Protein AF-A0A6J3CFI6-F1 (afdb_monomer_lite)

Structure (mmCIF, N/CA/C/O backbone):
data_AF-A0A6J3CFI6-F1
#
_entry.id   AF-A0A6J3CFI6-F1
#
loop_
_atom_site.group_PDB
_atom_site.id
_atom_site.type_symbol
_atom_site.label_atom_id
_atom_site.label_alt_id
_atom_site.label_comp_id
_atom_site.label_asym_id
_atom_site.label_entity_id
_atom_site.label_seq_id
_atom_site.pdbx_PDB_ins_code
_atom_site.Cartn_x
_atom_site.Cartn_y
_atom_site.Cartn_z
_atom_site.occupancy
_atom_site.B_iso_or_equiv
_atom_site.auth_seq_id
_atom_site.auth_comp_id
_atom_site.auth_asym_id
_atom_site.auth_atom_id
_atom_site.pdbx_PDB_model_num
ATOM 1 N N . MET A 1 1 ? 2.057 -22.559 23.638 1.00 40.38 1 MET A N 1
ATOM 2 C CA . MET A 1 1 ? 0.749 -22.433 24.304 1.00 40.38 1 MET A CA 1
ATOM 3 C C . MET A 1 1 ? 0.970 -21.594 25.545 1.00 40.38 1 MET A C 1
ATOM 5 O O . MET A 1 1 ? 1.427 -22.160 26.511 1.00 40.38 1 MET A O 1
ATOM 9 N N . ASP A 1 2 ? 0.720 -20.284 25.513 1.00 43.28 2 ASP A N 1
ATOM 10 C CA . ASP A 1 2 ? 0.796 -19.435 26.713 1.00 43.28 2 ASP A CA 1
ATOM 11 C C . ASP A 1 2 ? -0.055 -18.180 26.497 1.00 43.28 2 ASP A C 1
ATOM 13 O O . ASP A 1 2 ? 0.325 -17.257 25.783 1.00 43.28 2 ASP A O 1
ATOM 17 N N . GLY A 1 3 ? -1.260 -18.172 27.066 1.00 41.41 3 GLY A N 1
ATOM 18 C CA . GLY A 1 3 ? -2.187 -17.038 26.956 1.00 41.41 3 GLY A CA 1
ATOM 19 C C . GLY A 1 3 ? -3.325 -17.024 27.982 1.00 41.41 3 GLY A C 1
ATOM 20 O O . GLY A 1 3 ? -4.189 -16.156 27.918 1.00 41.41 3 GLY A O 1
ATOM 21 N N . GLY A 1 4 ? -3.342 -17.955 28.944 1.00 45.91 4 GLY A N 1
ATOM 22 C CA . GLY A 1 4 ? -4.468 -18.182 29.867 1.00 45.91 4 GLY A CA 1
ATOM 23 C C . GLY A 1 4 ? -4.401 -17.456 31.221 1.00 45.91 4 GLY A C 1
ATOM 24 O O . GLY A 1 4 ? -5.123 -17.820 32.142 1.00 45.91 4 GLY A O 1
ATOM 25 N N . GLY A 1 5 ? -3.520 -16.465 31.399 1.00 49.06 5 GLY A N 1
ATOM 26 C CA . GLY A 1 5 ? -3.196 -15.925 32.734 1.00 49.06 5 GLY A CA 1
ATOM 27 C C . GLY A 1 5 ? -3.942 -14.661 33.186 1.00 49.06 5 GLY A C 1
ATOM 28 O O . GLY A 1 5 ? -3.846 -14.286 34.354 1.00 49.06 5 GLY A O 1
ATOM 29 N N . ARG A 1 6 ? -4.644 -13.951 32.287 1.00 50.22 6 ARG A N 1
ATOM 30 C CA . ARG A 1 6 ? -5.232 -12.628 32.608 1.00 50.22 6 ARG A CA 1
ATOM 31 C C . ARG A 1 6 ? -6.742 -12.650 32.862 1.00 50.22 6 ARG A C 1
ATOM 33 O O . ARG A 1 6 ? -7.212 -11.859 33.672 1.00 50.22 6 ARG A O 1
ATOM 40 N N . GLN A 1 7 ? -7.484 -13.578 32.257 1.00 51.88 7 GLN A N 1
ATOM 41 C CA . GLN A 1 7 ? -8.936 -13.709 32.472 1.00 51.88 7 GLN A CA 1
ATOM 42 C C . GLN A 1 7 ? -9.280 -14.375 33.818 1.00 51.88 7 GLN A C 1
ATOM 44 O O . GLN A 1 7 ? -10.267 -14.026 34.462 1.00 51.88 7 GLN A O 1
ATOM 49 N N . SER A 1 8 ? -8.405 -15.255 34.304 1.00 56.34 8 SER A N 1
ATOM 50 C CA . SER A 1 8 ? -8.528 -15.969 35.582 1.00 56.34 8 SER A CA 1
ATOM 51 C C . SER A 1 8 ? -8.448 -15.049 36.810 1.00 56.34 8 SER A C 1
ATOM 53 O O . SER A 1 8 ? -9.065 -15.324 37.838 1.00 56.34 8 SER A O 1
ATOM 55 N N . ARG A 1 9 ? -7.763 -13.902 36.704 1.00 59.25 9 ARG A N 1
ATOM 56 C CA . ARG A 1 9 ? -7.639 -12.933 37.810 1.00 59.25 9 ARG A CA 1
ATOM 57 C C . ARG A 1 9 ? -8.880 -12.061 37.996 1.00 59.25 9 ARG A C 1
ATOM 59 O O . ARG A 1 9 ? -9.142 -11.624 39.114 1.00 59.25 9 ARG A O 1
ATOM 66 N N . LEU A 1 10 ? -9.638 -11.812 36.927 1.00 58.62 10 LEU A N 1
ATOM 67 C CA . LEU A 1 10 ? -10.880 -11.042 37.001 1.00 58.62 10 LEU A CA 1
ATOM 68 C C . LEU A 1 10 ? -12.000 -11.888 37.625 1.00 58.62 10 LEU A C 1
ATOM 70 O O . LEU A 1 10 ? -12.675 -11.429 38.542 1.00 58.62 10 LEU A O 1
ATOM 74 N N . LEU A 1 11 ? -12.107 -13.157 37.212 1.00 58.59 11 LEU A N 1
ATOM 75 C CA . LEU A 1 11 ? -13.060 -14.122 37.773 1.00 58.59 11 LEU A CA 1
ATOM 76 C C . LEU A 1 11 ? -12.783 -14.424 39.252 1.00 58.59 11 LEU A C 1
ATOM 78 O O . LEU A 1 11 ? -13.718 -14.477 40.045 1.00 58.59 11 LEU A O 1
ATOM 82 N N . GLY A 1 12 ? -11.511 -14.519 39.656 1.00 59.19 12 GLY A N 1
ATOM 83 C CA . GLY A 1 12 ? -11.147 -14.673 41.069 1.00 59.19 12 GLY A CA 1
ATOM 84 C C . GLY A 1 12 ? -11.548 -13.476 41.942 1.00 59.19 12 GLY A C 1
ATOM 85 O O . GLY A 1 12 ? -11.956 -13.657 43.086 1.00 59.19 12 GLY A O 1
ATOM 86 N N . ARG A 1 13 ? -11.499 -12.248 41.403 1.00 62.38 13 ARG A N 1
ATOM 87 C CA . ARG A 1 13 ? -11.929 -11.033 42.124 1.00 62.38 13 ARG A CA 1
ATOM 88 C C . ARG A 1 13 ? -13.451 -10.893 42.193 1.00 62.38 13 ARG A C 1
ATOM 90 O O . ARG A 1 13 ? -13.955 -10.409 43.202 1.00 62.38 13 ARG A O 1
ATOM 97 N N . LEU A 1 14 ? -14.166 -11.331 41.157 1.00 54.44 14 LEU A N 1
ATOM 98 C CA . LEU A 1 14 ? -15.632 -11.361 41.131 1.00 54.44 14 LEU A CA 1
ATOM 99 C C . LEU A 1 14 ? -16.193 -12.414 42.096 1.00 54.44 14 LEU A C 1
ATOM 101 O O . LEU A 1 14 ? -17.060 -12.101 42.905 1.00 54.44 14 LEU A O 1
ATOM 105 N N . LEU A 1 15 ? -15.632 -13.627 42.099 1.00 58.38 15 LEU A N 1
ATOM 106 C CA . LEU A 1 15 ? -16.047 -14.699 43.012 1.00 58.38 15 LEU A CA 1
ATOM 107 C C . LEU A 1 15 ? -15.646 -14.423 44.469 1.00 58.38 15 LEU A C 1
ATOM 109 O O . LEU A 1 15 ? -16.386 -14.769 45.386 1.00 58.38 15 LEU A O 1
ATOM 113 N N . GLY A 1 16 ? -14.516 -13.743 44.693 1.00 53.78 16 GLY A N 1
ATOM 114 C CA . GLY A 1 16 ? -14.091 -13.320 46.030 1.00 53.78 16 GLY A CA 1
ATOM 115 C C . GLY A 1 16 ? -15.004 -12.267 46.667 1.00 53.78 16 GLY A C 1
ATOM 116 O O . GLY A 1 16 ? -15.160 -12.268 47.882 1.00 53.78 16 GLY A O 1
ATOM 117 N N . LYS A 1 17 ? -15.646 -11.404 45.866 1.00 57.03 17 LYS A N 1
ATOM 118 C CA . LYS A 1 17 ? -16.614 -10.404 46.356 1.00 57.03 17 LYS A CA 1
ATOM 119 C C . LYS A 1 17 ? -18.015 -10.975 46.614 1.00 57.03 17 LYS A C 1
ATOM 121 O O . LYS A 1 17 ? -18.756 -10.397 47.399 1.00 57.03 17 LYS A O 1
ATOM 126 N N . LEU A 1 18 ? -18.365 -12.097 45.982 1.00 45.53 18 LEU A N 1
ATOM 127 C CA . LEU A 1 18 ? -19.651 -12.789 46.156 1.00 45.53 18 LEU A CA 1
ATOM 128 C C . LEU A 1 18 ? -19.706 -13.677 47.408 1.00 45.53 18 LEU A C 1
ATOM 130 O O . LEU A 1 18 ? -20.790 -14.020 47.872 1.00 45.53 18 LEU A O 1
ATOM 134 N N . ARG A 1 19 ? -18.554 -14.031 47.990 1.00 51.97 19 ARG A N 1
ATOM 135 C CA . ARG A 1 19 ? -18.477 -14.794 49.242 1.00 51.97 19 ARG A CA 1
ATOM 136 C C . ARG A 1 19 ? -18.522 -13.830 50.430 1.00 51.97 19 ARG A C 1
ATOM 138 O O . ARG A 1 19 ? -17.516 -13.587 51.090 1.00 51.97 19 ARG A O 1
ATOM 145 N N . GLY A 1 20 ? -19.694 -13.226 50.605 1.00 42.59 20 GLY A N 1
ATOM 146 C CA . GLY A 1 20 ? -20.005 -12.258 51.648 1.00 42.59 20 GLY A CA 1
ATOM 147 C C . GLY A 1 20 ? -19.561 -12.701 53.041 1.00 42.59 20 GLY A C 1
ATOM 148 O O . GLY A 1 20 ? -19.558 -13.882 53.388 1.00 42.59 20 GLY A O 1
ATOM 149 N N . GLU A 1 21 ? -19.157 -11.702 53.817 1.00 42.38 21 GLU A N 1
ATOM 150 C CA . GLU A 1 21 ? -18.703 -11.805 55.193 1.00 42.38 21 GLU A CA 1
ATOM 151 C C . GLU A 1 21 ? -19.687 -12.588 56.074 1.00 42.38 21 GLU A C 1
ATOM 153 O O . GLU A 1 21 ? -20.880 -12.290 56.150 1.00 42.38 21 GLU A O 1
ATOM 158 N N . HIS A 1 22 ? -19.153 -13.550 56.825 1.00 45.28 22 HIS A N 1
ATOM 159 C CA . HIS A 1 22 ? -19.829 -14.183 57.950 1.00 45.28 22 HIS A CA 1
ATOM 160 C C . HIS A 1 22 ? -20.048 -13.163 59.083 1.00 45.28 22 HIS A C 1
ATOM 162 O O . HIS A 1 22 ? -19.239 -13.071 60.003 1.00 45.28 22 HIS A O 1
ATOM 168 N N . ARG A 1 23 ? -21.136 -12.384 59.033 1.00 47.53 23 ARG A N 1
ATOM 169 C CA . ARG A 1 23 ? -21.533 -11.458 60.116 1.00 47.53 23 ARG A CA 1
ATOM 170 C C . ARG A 1 23 ? -22.909 -11.743 60.727 1.00 47.53 23 ARG A C 1
ATOM 172 O O . ARG A 1 23 ? -23.479 -10.869 61.367 1.00 47.53 23 ARG A O 1
ATOM 179 N N . TYR A 1 24 ? -23.430 -12.963 60.592 1.00 44.06 24 TYR A N 1
ATOM 180 C CA . TYR A 1 24 ? -24.748 -13.318 61.145 1.00 44.06 24 TYR A CA 1
ATOM 181 C C . TYR A 1 24 ? -24.712 -14.221 62.390 1.00 44.06 24 TYR A C 1
ATOM 183 O O . TYR A 1 24 ? -25.745 -14.439 63.010 1.00 44.06 24 TYR A O 1
ATOM 191 N N . SER A 1 25 ? -23.541 -14.685 62.838 1.00 41.84 25 SER A N 1
ATOM 192 C CA . SER A 1 25 ? -23.440 -15.639 63.961 1.00 41.84 25 SER A CA 1
ATOM 193 C C . SER A 1 25 ? -23.563 -15.023 65.367 1.00 41.84 25 SER A C 1
ATOM 195 O O . SER A 1 25 ? -23.422 -15.743 66.354 1.00 41.84 25 SER A O 1
ATOM 197 N N . ALA A 1 26 ? -23.778 -13.708 65.489 1.00 42.69 26 ALA A N 1
ATOM 198 C CA . ALA A 1 26 ? -23.747 -13.002 66.778 1.00 42.69 26 ALA A CA 1
ATOM 199 C C . ALA A 1 26 ? -25.130 -12.660 67.365 1.00 42.69 26 ALA A C 1
ATOM 201 O O . ALA A 1 26 ? -25.203 -12.278 68.529 1.00 42.69 26 ALA A O 1
ATOM 202 N N . LEU A 1 27 ? -26.219 -12.802 66.601 1.00 49.34 27 LEU A N 1
ATOM 203 C CA . LEU A 1 27 ? -27.562 -12.428 67.072 1.00 49.34 27 LEU A CA 1
ATOM 204 C C . LEU A 1 27 ? -28.328 -13.570 67.755 1.00 49.34 27 LEU A C 1
ATOM 206 O O . LEU A 1 27 ? -29.330 -13.314 68.411 1.00 49.34 27 LEU A O 1
ATOM 210 N N . ASP A 1 28 ? -27.831 -14.804 67.669 1.00 39.53 28 ASP A N 1
ATOM 211 C CA . ASP A 1 28 ? -28.575 -15.992 68.116 1.00 39.53 28 ASP A CA 1
ATOM 212 C C . ASP A 1 28 ? -28.357 -16.349 69.601 1.00 39.53 28 ASP A C 1
ATOM 214 O O . ASP A 1 28 ? -28.958 -17.279 70.125 1.00 39.53 28 ASP A O 1
ATOM 218 N N . LYS A 1 29 ? -27.483 -15.620 70.313 1.00 51.12 29 LYS A N 1
ATOM 219 C CA . LYS A 1 29 ? -27.085 -15.964 71.696 1.00 51.12 29 LYS A CA 1
ATOM 220 C C . LYS A 1 29 ? -27.727 -15.118 72.799 1.00 51.12 29 LYS A C 1
ATOM 222 O O . LYS A 1 29 ? -27.551 -15.443 73.968 1.00 51.12 29 LYS A O 1
ATOM 227 N N . ASN A 1 3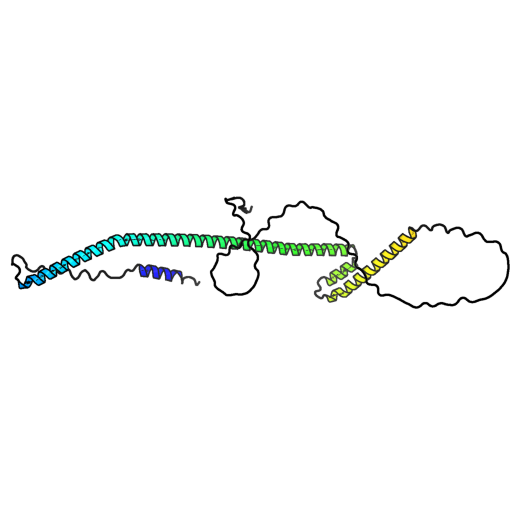0 ? -28.478 -14.069 72.456 1.00 46.62 30 ASN A N 1
ATOM 228 C CA . ASN A 1 30 ? -28.933 -13.075 73.440 1.00 46.62 30 ASN A CA 1
ATOM 229 C C . ASN A 1 30 ? -30.444 -13.101 73.724 1.00 46.62 30 ASN A C 1
ATOM 231 O O . ASN A 1 30 ? -30.920 -12.284 74.505 1.00 46.62 30 ASN A O 1
ATOM 235 N N . ILE A 1 31 ? -31.200 -14.041 73.145 1.00 49.06 31 ILE A N 1
ATOM 236 C CA . ILE A 1 31 ? -32.647 -14.201 73.404 1.00 49.06 31 ILE A CA 1
ATOM 237 C C . ILE A 1 31 ? -32.897 -15.322 74.429 1.00 49.06 31 ILE A C 1
ATOM 239 O O . ILE A 1 31 ? -33.907 -16.020 74.406 1.00 49.06 31 ILE A O 1
ATOM 243 N N . SER A 1 32 ? -31.971 -15.501 75.369 1.00 41.94 32 SER A N 1
ATOM 244 C CA . SER A 1 32 ? -32.209 -16.303 76.567 1.00 41.94 32 SER A CA 1
ATOM 245 C C . SER A 1 32 ? -33.016 -15.459 77.550 1.00 41.94 32 SER A C 1
ATOM 247 O O . SER A 1 32 ? -32.482 -14.950 78.533 1.00 41.94 32 SER A O 1
ATOM 249 N N . PHE A 1 33 ? -34.307 -15.263 77.271 1.00 46.81 33 PHE A N 1
ATOM 250 C CA . PHE A 1 33 ? -35.228 -14.788 78.297 1.00 46.81 33 PHE A CA 1
ATOM 251 C C . PHE A 1 33 ? -35.217 -15.830 79.415 1.00 46.81 33 PHE A C 1
ATOM 253 O O . PHE A 1 33 ? -35.607 -16.980 79.207 1.00 46.81 33 PHE A O 1
ATOM 260 N N . THR A 1 34 ? -34.771 -15.440 80.606 1.00 46.94 34 THR A N 1
ATOM 261 C CA . THR A 1 34 ? -35.012 -16.191 81.835 1.00 46.94 34 THR A CA 1
ATOM 262 C C . THR A 1 34 ? -36.515 -16.171 82.103 1.00 46.94 34 THR A C 1
ATOM 264 O O . THR A 1 34 ? -37.023 -15.387 82.898 1.00 46.94 34 THR A O 1
ATOM 267 N N . SER A 1 35 ? -37.244 -17.037 81.400 1.00 43.53 35 SER A N 1
ATOM 268 C CA . SER A 1 35 ? -38.607 -17.460 81.705 1.00 43.53 35 SER A CA 1
ATOM 269 C C . SER A 1 35 ? -38.560 -18.329 82.967 1.00 43.53 35 SER A C 1
ATOM 271 O O . SER A 1 35 ? -38.819 -19.530 82.939 1.00 43.53 35 SER A O 1
ATOM 273 N N . ALA A 1 36 ? -38.158 -17.728 84.081 1.00 46.69 36 ALA A N 1
ATOM 274 C CA . ALA A 1 36 ? -38.169 -18.345 85.391 1.00 46.69 36 ALA A CA 1
ATOM 275 C C . ALA A 1 36 ? -39.029 -17.476 86.316 1.00 46.69 36 ALA A C 1
ATOM 277 O O . ALA A 1 36 ? -38.572 -16.477 86.854 1.00 46.69 36 ALA A O 1
ATOM 278 N N . GLY A 1 37 ? -40.293 -17.872 86.486 1.00 49.22 37 GLY A N 1
ATOM 279 C CA . GLY A 1 37 ? -40.948 -17.759 87.792 1.00 49.22 37 GLY A CA 1
ATOM 280 C C . GLY A 1 37 ? -41.715 -16.487 88.168 1.00 49.22 37 GLY A C 1
ATOM 281 O O . GLY A 1 37 ? -41.983 -16.328 89.351 1.00 49.22 37 GLY A O 1
ATOM 282 N N . TYR A 1 38 ? -42.146 -15.618 87.248 1.00 47.59 38 TYR A N 1
ATOM 283 C CA . TYR A 1 38 ? -43.028 -14.485 87.603 1.00 47.59 38 TYR A CA 1
ATOM 284 C C . TYR A 1 38 ? -44.518 -14.791 87.380 1.00 47.59 38 TYR A C 1
ATOM 286 O O . TYR A 1 38 ? -45.256 -14.013 86.782 1.00 47.59 38 TYR A O 1
ATOM 294 N N . SER A 1 39 ? -44.994 -15.942 87.860 1.00 42.41 39 SER A N 1
ATOM 295 C CA . SER A 1 39 ? -46.431 -16.190 88.014 1.00 42.41 39 SER A CA 1
ATOM 296 C C . SER A 1 39 ? -46.885 -15.671 89.384 1.00 42.41 39 SER A C 1
ATOM 298 O O . SER A 1 39 ? -46.906 -16.416 90.360 1.00 42.41 39 SER A O 1
ATOM 300 N N . GLY A 1 40 ? -47.229 -14.382 89.462 1.00 50.53 40 GLY A N 1
ATOM 301 C CA . GLY A 1 40 ? -48.099 -13.858 90.526 1.00 50.53 40 GLY A CA 1
ATOM 302 C C . GLY A 1 40 ? -47.460 -13.227 91.771 1.00 50.5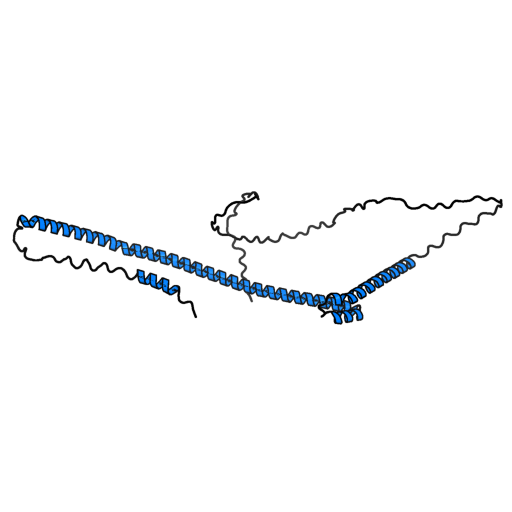3 40 GLY A C 1
ATOM 303 O O . GLY A 1 40 ? -48.191 -12.980 92.725 1.00 50.53 40 GLY A O 1
ATOM 304 N N . GLN A 1 41 ? -46.157 -12.922 91.794 1.00 58.66 41 GLN A N 1
ATOM 305 C CA . GLN A 1 41 ? -45.563 -12.109 92.871 1.00 58.66 41 GLN A CA 1
ATOM 306 C C . GLN A 1 41 ? -45.338 -10.663 92.410 1.00 58.66 41 GLN A C 1
ATOM 308 O O . GLN A 1 41 ? -44.746 -10.425 91.358 1.00 58.66 41 GLN A O 1
ATOM 313 N N . TYR A 1 42 ? -45.834 -9.699 93.194 1.00 56.31 42 TYR A N 1
ATOM 314 C CA . TYR A 1 42 ? -45.568 -8.274 92.993 1.00 56.31 42 TYR A CA 1
ATOM 315 C C . TYR A 1 42 ? -44.054 -8.027 93.058 1.00 56.31 42 TYR A C 1
ATOM 317 O O . TYR A 1 42 ? -43.400 -8.484 93.994 1.00 56.31 42 TYR A O 1
ATOM 325 N N . LEU A 1 43 ? -43.509 -7.322 92.060 1.00 63.66 43 LEU A N 1
ATOM 326 C CA . LEU A 1 43 ? -42.099 -6.919 92.008 1.00 63.66 43 LEU A CA 1
ATOM 327 C C . LEU A 1 43 ? -41.697 -6.263 93.335 1.00 63.66 43 LEU A C 1
ATOM 329 O O . LEU A 1 43 ? -42.360 -5.325 93.788 1.00 63.66 43 LEU A O 1
ATOM 333 N N . THR A 1 44 ? -40.619 -6.734 93.959 1.00 70.31 44 THR A N 1
ATOM 334 C CA . THR A 1 44 ? -40.071 -6.046 95.129 1.00 70.31 44 THR A CA 1
ATOM 335 C C . THR A 1 44 ? -39.433 -4.718 94.688 1.00 70.31 44 THR A C 1
ATOM 337 O O . THR A 1 44 ? -38.933 -4.626 93.563 1.00 70.31 44 THR A O 1
ATOM 340 N N . PRO A 1 45 ? -39.425 -3.669 95.536 1.00 70.56 45 PRO A N 1
ATOM 341 C CA . PRO A 1 45 ? -38.903 -2.346 95.168 1.00 70.56 45 PRO A CA 1
ATOM 342 C C . PRO A 1 45 ? -37.453 -2.366 94.665 1.00 70.56 45 PRO A C 1
ATOM 344 O O . PRO A 1 45 ? -37.068 -1.522 93.862 1.00 70.56 45 PRO A O 1
ATOM 347 N N . GLU A 1 46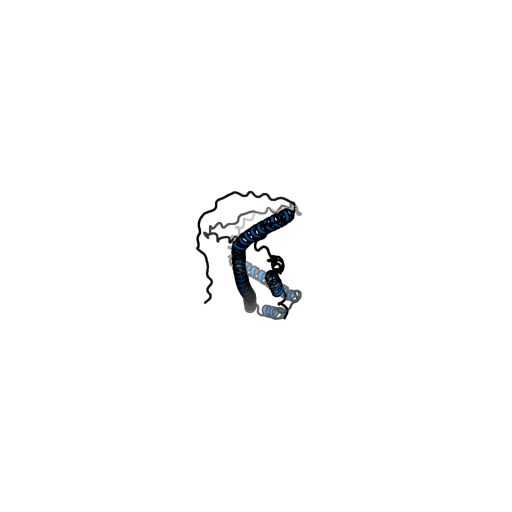 ? -36.669 -3.349 95.113 1.00 72.50 46 GLU A N 1
ATOM 348 C CA . GLU A 1 46 ? -35.274 -3.542 94.716 1.00 72.50 46 GLU A CA 1
ATOM 349 C C . GLU A 1 46 ? -35.106 -4.152 93.319 1.00 72.50 46 GLU A C 1
ATOM 351 O O . GLU A 1 46 ? -34.066 -3.938 92.725 1.00 72.50 46 GLU A O 1
ATOM 356 N N . GLN A 1 47 ? -36.105 -4.862 92.775 1.00 76.88 47 GLN A N 1
ATOM 357 C CA . GLN A 1 47 ? -36.046 -5.514 91.449 1.00 76.88 47 GLN A CA 1
ATOM 358 C C . GLN A 1 47 ? -36.601 -4.637 90.314 1.00 76.88 47 GLN A C 1
ATOM 360 O O . GLN A 1 47 ? -36.493 -4.965 89.128 1.00 76.88 47 GLN A O 1
ATOM 365 N N . LEU A 1 48 ? -37.251 -3.528 90.672 1.00 80.12 48 LEU A N 1
ATOM 366 C CA . LEU A 1 48 ? -37.855 -2.595 89.728 1.00 80.12 48 LEU A CA 1
ATOM 367 C C . LEU A 1 48 ? -36.820 -1.919 88.804 1.00 80.12 48 LEU A C 1
ATOM 369 O O . LEU A 1 48 ? -37.104 -1.799 87.611 1.00 80.12 48 LEU A O 1
ATOM 373 N N . PRO A 1 49 ? -35.627 -1.504 89.281 1.00 85.00 49 PRO A N 1
ATOM 374 C CA . PRO A 1 49 ? -34.602 -0.921 88.419 1.00 85.00 49 PRO A CA 1
ATOM 375 C C . PRO A 1 49 ? -34.080 -1.911 87.372 1.00 85.00 49 PRO A C 1
ATOM 377 O O . PRO A 1 49 ? -33.971 -1.545 86.200 1.00 85.00 49 PRO A O 1
ATOM 380 N N . GLU A 1 50 ? -33.810 -3.170 87.741 1.00 82.19 50 GLU A N 1
ATOM 381 C CA . GLU A 1 50 ? -33.391 -4.203 86.786 1.00 82.19 50 GLU A CA 1
ATOM 382 C C . GLU A 1 50 ? -34.478 -4.489 85.752 1.00 82.19 50 GLU A C 1
ATOM 384 O O . GLU A 1 50 ? -34.177 -4.578 84.561 1.00 82.19 50 GLU A O 1
ATOM 389 N N . PHE A 1 51 ? -35.741 -4.576 86.174 1.00 84.75 51 PHE A N 1
ATOM 390 C CA . PHE A 1 51 ? -36.862 -4.763 85.255 1.00 84.75 51 PHE A CA 1
ATOM 391 C C . PHE A 1 51 ? -37.003 -3.586 84.274 1.00 84.75 51 PHE A C 1
ATOM 393 O O . PHE A 1 51 ? -37.141 -3.794 83.067 1.00 84.75 51 PHE A O 1
ATOM 400 N N . CYS A 1 52 ? -36.891 -2.345 84.757 1.00 86.94 52 CYS A N 1
ATOM 401 C CA . CYS A 1 52 ? -36.903 -1.146 83.916 1.00 86.94 52 CYS A CA 1
ATOM 402 C C . CYS A 1 52 ? -35.734 -1.121 82.919 1.00 86.94 52 CYS A C 1
ATOM 404 O O . CYS A 1 52 ? -35.934 -0.774 81.754 1.00 86.94 52 CYS A O 1
ATOM 406 N N . ASN A 1 53 ? -34.536 -1.538 83.337 1.00 87.94 53 ASN A N 1
ATOM 407 C CA . ASN A 1 53 ? -33.369 -1.644 82.458 1.00 87.94 53 ASN A CA 1
ATOM 408 C C . ASN A 1 53 ? -33.554 -2.726 81.382 1.00 87.94 53 ASN A C 1
ATOM 410 O O . ASN A 1 53 ? -33.221 -2.495 80.219 1.00 87.94 53 ASN A O 1
ATOM 414 N N . GLN A 1 54 ? -34.134 -3.879 81.731 1.00 89.88 54 GLN A N 1
ATOM 415 C CA . GLN A 1 54 ? -34.465 -4.940 80.770 1.00 89.88 54 GLN A CA 1
ATOM 416 C C . GLN A 1 54 ? -35.512 -4.477 79.749 1.00 89.88 54 GLN A C 1
ATOM 418 O O . GLN A 1 54 ? -35.370 -4.740 78.555 1.00 89.88 54 GLN A O 1
ATOM 423 N N . LEU A 1 55 ? -36.528 -3.731 80.193 1.00 90.50 55 LEU A N 1
ATOM 424 C CA . LEU A 1 55 ? -37.513 -3.102 79.311 1.00 90.50 55 LEU A CA 1
ATOM 425 C C . LEU A 1 55 ? -36.866 -2.081 78.369 1.00 90.50 55 LEU A C 1
ATOM 427 O O . LEU A 1 55 ? -37.161 -2.080 77.175 1.00 90.50 55 LEU A O 1
ATOM 431 N N . HIS A 1 56 ? -35.954 -1.249 78.878 1.00 91.56 56 HIS A N 1
ATOM 432 C CA . HIS A 1 56 ? -35.231 -0.275 78.059 1.00 91.56 56 HIS A CA 1
ATOM 433 C C . HIS A 1 56 ? -34.368 -0.967 76.996 1.00 91.56 56 HIS A C 1
ATOM 435 O O . HIS A 1 56 ? -34.400 -0.590 75.824 1.00 91.56 56 HIS A O 1
ATOM 441 N N . HIS A 1 57 ? -33.675 -2.041 77.384 1.00 92.62 57 HIS A N 1
ATOM 442 C CA . HIS A 1 57 ? -32.882 -2.856 76.471 1.00 92.62 57 HIS A CA 1
ATOM 443 C C . HIS A 1 57 ? -33.745 -3.527 75.391 1.00 92.62 57 HIS A C 1
ATOM 445 O O . HIS A 1 57 ? -33.393 -3.503 74.213 1.00 92.62 57 HIS A O 1
ATOM 451 N N . LEU A 1 58 ? -34.914 -4.065 75.754 1.00 91.75 58 LEU A N 1
ATOM 452 C CA . LEU A 1 58 ? -35.852 -4.659 74.798 1.00 91.75 58 LEU A CA 1
ATOM 453 C C . LEU A 1 58 ? -36.348 -3.631 73.771 1.00 91.75 58 LEU A C 1
ATOM 455 O O . LEU A 1 58 ? -36.377 -3.916 72.573 1.00 91.75 58 LEU A O 1
ATOM 459 N N . VAL A 1 59 ? -36.707 -2.427 74.220 1.00 94.19 59 VAL A N 1
ATOM 460 C CA . VAL A 1 59 ? -37.133 -1.333 73.332 1.00 94.19 59 VAL A CA 1
ATOM 461 C C . VAL A 1 59 ? -36.007 -0.940 72.372 1.00 94.19 59 VAL A C 1
ATOM 463 O O . VAL A 1 59 ? -36.254 -0.717 71.184 1.00 94.19 59 VAL A O 1
ATOM 466 N N . GLU A 1 60 ? -34.763 -0.909 72.846 1.00 93.81 60 GLU A N 1
ATOM 467 C CA . GLU A 1 60 ? -33.597 -0.625 72.011 1.00 93.81 60 GLU A CA 1
ATOM 468 C C . GLU A 1 60 ? -33.349 -1.720 70.959 1.00 93.81 60 GLU A C 1
ATOM 470 O O . GLU A 1 60 ? -33.104 -1.408 69.790 1.00 93.81 60 GLU A O 1
ATOM 475 N N . VAL A 1 61 ? -33.496 -2.997 71.329 1.00 93.38 61 VAL A N 1
ATOM 476 C CA . VAL A 1 61 ? -33.418 -4.133 70.397 1.00 93.38 61 VAL A CA 1
ATOM 477 C C . VAL A 1 61 ? -34.516 -4.049 69.335 1.00 93.38 61 VAL A C 1
ATOM 479 O O . VAL A 1 61 ? -34.219 -4.187 68.148 1.00 93.38 61 VAL A O 1
ATOM 482 N N . ILE A 1 62 ? -35.761 -3.745 69.716 1.00 89.62 62 ILE A N 1
ATOM 483 C CA . ILE A 1 62 ? -36.875 -3.564 68.768 1.00 89.62 62 ILE A CA 1
ATOM 484 C C . ILE A 1 62 ? -36.575 -2.416 67.796 1.00 89.62 62 ILE A C 1
ATOM 486 O O . ILE A 1 62 ? -36.739 -2.575 66.583 1.00 89.62 62 ILE A O 1
ATOM 490 N N . ARG A 1 63 ? -36.075 -1.279 68.297 1.00 92.12 63 ARG A N 1
ATOM 491 C CA . ARG A 1 63 ? -35.686 -0.136 67.458 1.00 92.12 63 ARG A CA 1
ATOM 492 C C . ARG A 1 63 ? -34.570 -0.509 66.479 1.00 92.12 63 ARG A C 1
ATOM 494 O O . ARG A 1 63 ? -34.625 -0.127 65.310 1.00 92.12 63 ARG A O 1
ATOM 501 N N . ASN A 1 64 ? -33.579 -1.275 66.931 1.00 92.56 64 ASN A N 1
ATOM 502 C CA . ASN A 1 64 ? -32.493 -1.753 66.079 1.00 92.56 64 ASN A CA 1
ATOM 503 C C . ASN A 1 64 ? -33.000 -2.714 64.998 1.00 92.56 64 ASN A C 1
ATOM 505 O O . ASN A 1 64 ? -32.655 -2.536 63.833 1.00 92.56 64 ASN A O 1
ATOM 509 N N . ILE A 1 65 ? -33.867 -3.672 65.333 1.00 88.25 65 ILE A N 1
ATOM 510 C CA . ILE A 1 65 ? -34.466 -4.600 64.359 1.00 88.25 65 ILE A CA 1
ATOM 511 C C . ILE A 1 65 ? -35.264 -3.834 63.296 1.00 88.25 65 ILE A C 1
ATOM 513 O O . ILE A 1 65 ? -35.123 -4.105 62.106 1.00 88.25 65 ILE A O 1
ATOM 517 N N . GLN A 1 66 ? -36.049 -2.832 63.698 1.00 85.50 66 GLN A N 1
ATOM 518 C CA . GLN A 1 66 ? -36.788 -1.979 62.764 1.00 85.50 66 GLN A CA 1
ATOM 519 C C . GLN A 1 66 ? -35.857 -1.154 61.860 1.00 85.50 66 GLN A C 1
ATOM 521 O O . GLN A 1 66 ? -36.146 -0.983 60.676 1.00 85.50 66 GLN A O 1
ATOM 526 N N . SER A 1 67 ? -34.730 -0.667 62.388 1.00 86.81 67 SER A N 1
ATOM 527 C CA . SER A 1 67 ? -33.691 0.010 61.599 1.00 86.81 67 SER A CA 1
ATOM 528 C C . SER A 1 67 ? -33.065 -0.930 60.560 1.00 86.81 67 SER A C 1
ATOM 530 O O . SER A 1 67 ? -32.989 -0.592 59.378 1.00 86.81 67 SER A O 1
ATOM 532 N N . TYR A 1 68 ? -32.711 -2.155 60.962 1.00 84.75 68 TYR A N 1
ATOM 533 C CA . TYR A 1 68 ? -32.201 -3.177 60.047 1.00 84.75 68 TYR A CA 1
ATOM 534 C C . TYR A 1 68 ? -33.228 -3.566 58.986 1.00 84.75 68 TYR A C 1
ATOM 536 O O . TYR A 1 68 ? -32.860 -3.692 57.823 1.00 84.75 68 TYR A O 1
ATOM 544 N N . ALA A 1 69 ? -34.506 -3.705 59.338 1.00 78.38 69 ALA A N 1
ATOM 545 C CA . ALA A 1 69 ? -35.560 -4.022 58.379 1.00 78.38 69 ALA A CA 1
ATOM 546 C C . ALA A 1 69 ? -35.682 -2.950 57.280 1.00 78.38 69 ALA A C 1
ATOM 548 O O . ALA A 1 69 ? -35.818 -3.296 56.109 1.00 78.38 69 ALA A O 1
ATOM 549 N N . LYS A 1 70 ? -35.542 -1.661 57.631 1.00 81.31 70 LYS A N 1
ATOM 550 C CA . LYS A 1 70 ? -35.508 -0.561 56.650 1.00 81.31 70 LYS A CA 1
ATOM 551 C C . LYS A 1 70 ? -34.307 -0.674 55.709 1.00 81.31 70 LYS A C 1
ATOM 553 O O . LYS A 1 70 ? -34.479 -0.676 54.495 1.00 81.31 70 LYS A O 1
ATOM 558 N N . ILE A 1 71 ? -33.108 -0.857 56.263 1.00 78.94 71 ILE A N 1
ATOM 559 C CA . ILE A 1 71 ? -31.868 -0.982 55.477 1.00 78.94 71 ILE A CA 1
ATOM 560 C C . ILE A 1 71 ? -31.912 -2.222 54.566 1.00 78.94 71 ILE A C 1
ATOM 562 O O . ILE A 1 71 ? -31.492 -2.170 53.412 1.00 78.94 71 ILE A O 1
ATOM 566 N N . THR A 1 72 ? -32.457 -3.334 55.061 1.00 79.75 72 THR A N 1
ATOM 567 C CA . THR A 1 72 ? -32.565 -4.597 54.315 1.00 79.75 72 THR A CA 1
ATOM 568 C C . THR A 1 72 ? -33.633 -4.526 53.219 1.00 79.75 72 THR A C 1
ATOM 570 O O . THR A 1 72 ? -33.516 -5.233 52.225 1.00 79.75 72 THR A O 1
ATOM 573 N N . GLY A 1 73 ? -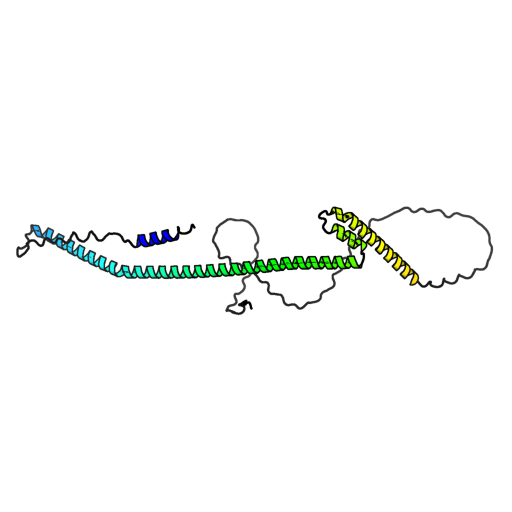34.650 -3.669 53.361 1.00 83.88 73 GLY A N 1
ATOM 574 C CA . GLY A 1 73 ? -35.648 -3.424 52.317 1.00 83.88 73 GLY A CA 1
ATOM 575 C C . GLY A 1 73 ? -35.114 -2.595 51.143 1.00 83.88 73 GLY A C 1
ATOM 576 O O . GLY A 1 73 ? -35.455 -2.870 49.997 1.00 83.88 73 GLY A O 1
ATOM 577 N N . GLU A 1 74 ? -34.245 -1.615 51.405 1.00 83.19 74 GLU A N 1
ATOM 578 C CA . GLU A 1 74 ? -33.682 -0.734 50.365 1.00 83.19 74 GLU A CA 1
ATOM 579 C C . GLU A 1 74 ? -32.478 -1.355 49.640 1.00 83.19 74 GLU A C 1
ATOM 581 O O . GLU A 1 74 ? -32.298 -1.160 48.434 1.00 83.19 74 GLU A O 1
ATOM 586 N N . TYR A 1 75 ? -31.670 -2.144 50.353 1.00 88.12 75 TYR A N 1
ATOM 587 C CA . TYR A 1 75 ? -30.442 -2.745 49.828 1.00 88.12 75 TYR A CA 1
ATOM 588 C C . TYR A 1 75 ? -30.617 -3.555 48.522 1.00 88.12 75 TYR A C 1
ATOM 590 O O . TYR A 1 75 ? -29.808 -3.357 47.612 1.00 88.12 75 TYR A O 1
ATOM 598 N N . PRO A 1 76 ? -31.651 -4.409 48.354 1.00 90.19 76 PRO A N 1
ATOM 599 C CA . PRO A 1 76 ? -31.887 -5.137 47.106 1.00 90.19 76 PRO A CA 1
ATOM 600 C C . PRO A 1 76 ? -32.066 -4.218 45.894 1.00 90.19 76 PRO A C 1
ATOM 602 O O . PRO A 1 76 ? -31.490 -4.482 44.843 1.00 90.19 76 PRO A O 1
ATOM 605 N N . SER A 1 77 ? -32.797 -3.112 46.057 1.00 89.00 77 SER A N 1
ATOM 606 C CA . SER A 1 77 ? -33.080 -2.175 44.963 1.00 89.00 77 SER A CA 1
ATOM 607 C C . SER A 1 77 ? -31.841 -1.383 44.531 1.00 89.00 77 SER A C 1
ATOM 609 O O . SER A 1 77 ? -31.581 -1.212 43.340 1.00 89.00 77 SER A O 1
ATOM 611 N N . GLU A 1 78 ? -31.007 -0.956 45.484 1.00 92.25 78 GLU A N 1
ATOM 612 C CA . GLU A 1 78 ? -29.751 -0.266 45.180 1.00 92.25 78 GLU A CA 1
ATOM 613 C C . GLU A 1 78 ? -28.716 -1.222 44.565 1.00 92.25 78 GLU A C 1
ATOM 615 O O . GLU A 1 78 ? -27.930 -0.817 43.703 1.00 92.25 78 GLU A O 1
ATOM 620 N N . LEU A 1 79 ? -28.721 -2.498 44.964 1.00 94.50 79 LEU A N 1
ATOM 621 C CA . LEU A 1 79 ? -27.895 -3.528 44.339 1.00 94.50 79 LEU A CA 1
ATOM 622 C C . LEU A 1 79 ? -28.326 -3.786 42.890 1.00 94.50 79 LEU A C 1
ATOM 624 O O . LEU A 1 79 ? -27.473 -3.805 42.004 1.00 94.50 79 LEU A O 1
ATOM 628 N N . GLU A 1 80 ? -29.626 -3.938 42.642 1.00 94.62 80 GLU A N 1
ATOM 629 C CA . GLU A 1 80 ? -30.194 -4.108 41.302 1.00 94.62 80 GLU A CA 1
ATOM 630 C C . GLU A 1 80 ? -29.832 -2.926 40.396 1.00 94.62 80 GLU A C 1
ATOM 632 O O . GLU A 1 80 ? -29.238 -3.118 39.335 1.00 94.62 80 GLU A O 1
ATOM 637 N N . ARG A 1 81 ? -30.035 -1.690 40.868 1.00 96.25 81 ARG A N 1
ATOM 638 C CA . ARG A 1 81 ? -29.672 -0.468 40.134 1.00 96.25 81 ARG A CA 1
ATOM 639 C C . ARG A 1 81 ? -28.189 -0.431 39.749 1.00 96.25 81 ARG A C 1
ATOM 641 O O . ARG A 1 81 ? -27.842 -0.024 38.636 1.00 96.25 81 ARG A O 1
ATOM 648 N N . ARG A 1 82 ? -27.294 -0.829 40.663 1.00 97.06 82 ARG A N 1
ATOM 649 C CA . ARG A 1 82 ? -25.846 -0.900 40.396 1.00 97.06 82 ARG A CA 1
ATOM 650 C C . ARG A 1 82 ? -25.515 -1.984 39.379 1.00 97.06 82 ARG A C 1
ATOM 652 O O . ARG A 1 82 ? -24.751 -1.714 38.457 1.00 97.06 82 ARG A O 1
ATOM 659 N N . LEU A 1 83 ? -26.112 -3.167 39.510 1.00 97.25 83 LEU A N 1
ATOM 660 C CA . LEU A 1 83 ? -25.919 -4.268 38.567 1.00 97.25 83 LEU A CA 1
ATOM 661 C C . LEU A 1 83 ? -26.393 -3.896 37.160 1.00 97.25 83 LEU A C 1
ATOM 663 O O . LEU A 1 83 ? -25.689 -4.157 36.190 1.00 97.25 83 LEU A O 1
ATOM 667 N N . GLU A 1 84 ? -27.538 -3.229 37.029 1.00 97.94 84 GLU A N 1
ATOM 668 C CA . GLU A 1 84 ? -28.030 -2.741 35.740 1.00 97.94 84 GLU A CA 1
ATOM 669 C C . GLU A 1 84 ? -27.117 -1.681 35.121 1.00 97.94 84 GLU A C 1
ATOM 671 O O . GLU A 1 84 ? -26.930 -1.642 33.902 1.00 97.94 84 GLU A O 1
ATOM 676 N N . GLN A 1 85 ? -26.567 -0.788 35.945 1.00 97.81 85 GLN A N 1
ATOM 677 C CA . GLN A 1 85 ? -25.618 0.221 35.489 1.00 97.81 85 GLN A CA 1
ATOM 678 C C . GLN A 1 85 ? -24.329 -0.432 34.977 1.00 97.81 85 GLN A C 1
ATOM 680 O O . GLN A 1 85 ? -23.902 -0.124 33.863 1.00 97.81 85 GLN A O 1
ATOM 685 N N . GLU A 1 86 ? -23.757 -1.370 35.737 1.00 97.75 86 GLU A N 1
ATOM 686 C CA . GLU A 1 86 ? -22.578 -2.134 35.315 1.00 97.75 86 GLU A CA 1
ATOM 687 C C . GLU A 1 86 ? -22.867 -2.959 34.052 1.00 97.75 86 GLU A C 1
ATOM 689 O O . GLU A 1 86 ? -22.062 -2.968 33.121 1.00 97.75 86 GLU A O 1
ATOM 694 N N . ALA A 1 87 ? -24.038 -3.594 33.955 1.00 97.69 87 ALA A N 1
ATOM 695 C CA . ALA A 1 87 ? -24.436 -4.354 32.772 1.00 97.69 87 ALA A CA 1
ATOM 696 C C . ALA A 1 87 ? -24.508 -3.470 31.514 1.00 97.69 87 ALA A C 1
ATOM 698 O O . ALA A 1 87 ? -24.043 -3.874 30.444 1.00 97.69 87 ALA A O 1
ATOM 699 N N . ARG A 1 88 ? -25.040 -2.246 31.635 1.00 98.31 88 ARG A N 1
ATOM 700 C CA . ARG A 1 88 ? -25.082 -1.268 30.535 1.00 98.31 88 ARG A CA 1
ATOM 701 C C . ARG A 1 88 ? -23.690 -0.805 30.117 1.00 98.31 88 ARG A C 1
ATOM 703 O O . ARG A 1 88 ? -23.420 -0.723 28.920 1.00 98.31 88 ARG A O 1
ATOM 710 N N . GLU A 1 89 ? -22.805 -0.537 31.071 1.00 98.06 89 GLU A N 1
ATOM 711 C CA . GLU A 1 89 ? -21.421 -0.150 30.782 1.00 98.06 89 GLU A CA 1
ATOM 712 C C . GLU A 1 89 ? -20.660 -1.279 30.074 1.00 98.06 89 GLU A C 1
ATOM 714 O O . GLU A 1 89 ? -20.033 -1.060 29.037 1.00 98.06 89 GLU A O 1
ATOM 719 N N . VAL A 1 90 ? -20.793 -2.517 30.560 1.00 98.31 90 VAL A N 1
ATOM 720 C CA . VAL A 1 90 ? -20.194 -3.696 29.921 1.00 98.31 90 VAL A CA 1
ATOM 721 C C . VAL A 1 90 ? -20.739 -3.893 28.506 1.00 98.31 90 VAL A C 1
ATOM 723 O O . VAL A 1 90 ? -19.972 -4.199 27.591 1.00 98.31 90 VAL A O 1
ATOM 726 N N . ALA A 1 91 ? -22.039 -3.686 28.289 1.00 98.31 91 ALA A N 1
ATOM 727 C CA . ALA A 1 91 ? -22.633 -3.761 26.958 1.00 98.31 91 ALA A CA 1
ATOM 728 C C . ALA A 1 91 ? -22.069 -2.688 26.009 1.00 98.31 91 ALA A C 1
ATOM 730 O O . ALA A 1 91 ? -21.753 -3.002 24.858 1.00 98.31 91 ALA A O 1
ATOM 731 N N . ALA A 1 92 ? -21.886 -1.454 26.492 1.00 98.12 92 ALA A N 1
ATOM 732 C CA . ALA A 1 92 ? -21.282 -0.367 25.724 1.00 98.12 92 ALA A CA 1
ATOM 733 C C . ALA A 1 92 ? -19.821 -0.676 25.353 1.00 98.12 92 ALA A C 1
ATOM 735 O O . ALA A 1 92 ? -19.459 -0.609 24.177 1.00 98.12 92 ALA A O 1
ATOM 736 N N . LEU A 1 93 ? -19.012 -1.125 26.318 1.00 98.31 93 LEU A N 1
ATOM 737 C CA . LEU A 1 93 ? -17.625 -1.539 26.081 1.00 98.31 93 LEU A CA 1
ATOM 738 C C . LEU A 1 93 ? -17.536 -2.720 25.106 1.00 98.31 93 LEU A C 1
ATOM 740 O O . LEU A 1 93 ? -16.663 -2.758 24.238 1.00 98.31 93 LEU A O 1
ATOM 744 N N . ALA A 1 94 ? -18.453 -3.684 25.200 1.00 98.19 94 ALA A N 1
ATOM 745 C CA . ALA A 1 94 ? -18.511 -4.801 24.264 1.00 98.19 94 ALA A CA 1
ATOM 746 C C . ALA A 1 94 ? -18.861 -4.341 22.839 1.00 98.19 94 ALA A C 1
ATOM 748 O O . ALA A 1 94 ? -18.322 -4.883 21.872 1.00 98.19 94 ALA A O 1
ATOM 749 N N . ALA A 1 95 ? -19.748 -3.355 22.686 1.00 98.25 95 ALA A N 1
ATOM 750 C CA . ALA A 1 95 ? -20.064 -2.764 21.388 1.00 98.25 95 ALA A CA 1
ATOM 751 C C . ALA A 1 95 ? -18.861 -2.004 20.805 1.00 98.25 95 ALA A C 1
ATOM 753 O O . ALA A 1 95 ? -18.512 -2.211 19.643 1.00 98.25 95 ALA A O 1
ATOM 754 N N . GLU A 1 96 ? -18.168 -1.205 21.618 1.00 98.44 96 GLU A N 1
ATOM 755 C CA . GLU A 1 96 ? -16.952 -0.499 21.207 1.00 98.44 96 GLU A CA 1
ATOM 756 C C . GLU A 1 96 ? -15.841 -1.470 20.785 1.00 98.44 96 GLU A C 1
ATOM 758 O O . GLU A 1 96 ? -15.241 -1.308 19.721 1.00 98.44 96 GLU A O 1
ATOM 763 N N . ALA A 1 97 ? -15.621 -2.544 21.548 1.00 98.38 97 ALA A N 1
ATOM 764 C CA . ALA A 1 97 ? -14.631 -3.565 21.218 1.00 98.38 97 ALA A CA 1
ATOM 765 C C . ALA A 1 97 ? -14.938 -4.276 19.887 1.00 98.38 97 ALA A C 1
ATOM 767 O O . ALA A 1 97 ? -14.020 -4.572 19.113 1.00 98.38 97 ALA A O 1
ATOM 768 N N . ARG A 1 98 ? -16.221 -4.533 19.587 1.00 98.44 98 ARG A N 1
ATOM 769 C CA . ARG A 1 98 ? -16.646 -5.071 18.282 1.00 98.44 98 ARG A CA 1
ATOM 770 C C . ARG A 1 98 ? -16.362 -4.073 17.161 1.00 98.44 98 ARG A C 1
ATOM 772 O O . ARG A 1 98 ? -15.708 -4.441 16.190 1.00 98.44 98 ARG A O 1
ATOM 779 N N . ASN A 1 99 ? -16.732 -2.806 17.339 1.00 98.44 99 ASN A N 1
ATOM 780 C CA . ASN A 1 99 ? -16.463 -1.759 16.352 1.00 98.44 99 ASN A CA 1
ATOM 781 C C . ASN A 1 99 ? -14.959 -1.598 16.078 1.00 98.44 99 ASN A C 1
ATOM 783 O O . ASN A 1 99 ? -14.540 -1.539 14.921 1.00 98.44 99 ASN A O 1
ATOM 787 N N . ALA A 1 100 ? -14.130 -1.593 17.125 1.00 98.31 100 ALA A N 1
ATOM 788 C CA . ALA A 1 100 ? -12.676 -1.537 17.002 1.00 98.31 100 ALA A CA 1
ATOM 789 C C . ALA A 1 100 ? -12.129 -2.737 16.212 1.00 98.31 100 ALA A C 1
ATOM 791 O O . ALA A 1 100 ? -11.305 -2.570 15.309 1.00 98.31 100 ALA A O 1
ATOM 792 N N . ARG A 1 101 ? -12.629 -3.949 16.484 1.00 98.38 101 ARG A N 1
ATOM 793 C CA . ARG A 1 101 ? -12.286 -5.148 15.706 1.00 98.38 101 ARG A CA 1
ATOM 794 C C . ARG A 1 101 ? -12.683 -5.001 14.233 1.00 98.38 101 ARG A C 1
ATOM 796 O O . ARG A 1 101 ? -11.890 -5.352 13.356 1.00 98.38 101 ARG A O 1
ATOM 803 N N . ASP A 1 102 ? -13.862 -4.469 13.940 1.00 98.44 102 ASP A N 1
ATOM 804 C CA . ASP A 1 102 ? -14.356 -4.298 12.569 1.00 98.44 102 ASP A CA 1
ATOM 805 C C . ASP A 1 102 ? -13.576 -3.227 11.796 1.00 98.44 102 ASP A C 1
ATOM 807 O O . ASP A 1 102 ? -13.341 -3.350 10.593 1.00 98.44 102 ASP A O 1
ATOM 811 N N . VAL A 1 103 ? -13.108 -2.179 12.473 1.00 98.50 103 VAL A N 1
ATOM 812 C CA . VAL A 1 103 ? -12.168 -1.213 11.886 1.00 98.50 103 VAL A CA 1
ATOM 813 C C . VAL A 1 103 ? -10.831 -1.889 11.586 1.00 98.50 103 VAL A C 1
ATOM 815 O O . VAL A 1 103 ? -10.338 -1.790 10.466 1.00 98.50 103 VAL A O 1
ATOM 818 N N . VAL A 1 104 ? -10.257 -2.639 12.531 1.00 98.50 104 VAL A N 1
ATOM 819 C CA . VAL A 1 104 ? -8.970 -3.329 12.326 1.00 98.50 104 VAL A CA 1
ATOM 820 C C . VAL A 1 104 ? -9.042 -4.336 11.177 1.00 98.50 104 VAL A C 1
ATOM 822 O O . VAL A 1 104 ? -8.109 -4.422 10.374 1.00 98.50 104 VAL A O 1
ATOM 825 N N . THR A 1 105 ? -10.135 -5.093 11.064 1.00 98.38 105 THR A N 1
ATOM 826 C CA . THR A 1 105 ? -10.316 -6.049 9.962 1.00 98.38 105 THR A CA 1
ATOM 827 C C . THR A 1 105 ? -10.408 -5.341 8.612 1.00 98.38 105 THR A C 1
ATOM 829 O O . THR A 1 105 ? -9.677 -5.732 7.701 1.00 98.38 105 THR A O 1
ATOM 832 N N . ARG A 1 106 ? -11.193 -4.259 8.494 1.00 98.56 106 ARG A N 1
ATOM 833 C CA . ARG A 1 106 ? -11.264 -3.423 7.280 1.00 98.56 106 ARG A CA 1
ATOM 834 C C . ARG A 1 106 ? -9.918 -2.801 6.915 1.00 98.56 106 ARG A C 1
ATOM 836 O O . ARG A 1 106 ? -9.478 -2.889 5.774 1.00 98.56 106 ARG A O 1
ATOM 843 N N . THR A 1 107 ? -9.199 -2.245 7.882 1.00 98.44 107 THR A N 1
ATOM 844 C CA . THR A 1 107 ? -7.865 -1.681 7.635 1.00 98.44 107 THR A CA 1
ATOM 845 C C . THR A 1 107 ? -6.882 -2.759 7.173 1.00 98.44 107 THR A C 1
ATOM 847 O O . THR A 1 107 ? -6.035 -2.521 6.310 1.00 98.44 107 THR A O 1
ATOM 850 N N . ARG A 1 108 ? -6.991 -3.985 7.700 1.00 98.56 108 ARG A N 1
ATOM 851 C CA . ARG A 1 108 ? -6.155 -5.114 7.271 1.00 98.56 108 ARG A CA 1
ATOM 852 C C . ARG A 1 108 ? -6.477 -5.558 5.845 1.00 98.56 108 ARG A C 1
ATOM 854 O O . ARG A 1 108 ? -5.543 -5.877 5.109 1.00 98.56 108 ARG A O 1
ATOM 861 N N . THR A 1 109 ? -7.750 -5.591 5.447 1.00 98.38 109 THR A N 1
ATOM 862 C CA . THR A 1 109 ? -8.138 -5.924 4.067 1.00 98.38 109 THR A CA 1
ATOM 863 C C . THR A 1 109 ? -7.690 -4.834 3.096 1.00 98.38 109 THR A C 1
ATOM 865 O O . THR A 1 109 ? -7.047 -5.158 2.100 1.00 98.38 109 THR A O 1
ATOM 868 N N . GLN A 1 110 ? -7.885 -3.557 3.435 1.00 98.38 110 GLN A N 1
ATOM 869 C CA . GLN A 1 110 ? -7.380 -2.420 2.655 1.00 98.38 110 GLN A CA 1
ATOM 870 C C . GLN A 1 110 ? -5.860 -2.474 2.477 1.00 98.38 110 GLN A C 1
ATOM 872 O O . GLN A 1 110 ? -5.360 -2.365 1.361 1.00 98.38 110 GLN A O 1
ATOM 877 N N . ARG A 1 111 ? -5.100 -2.728 3.551 1.00 98.56 111 ARG A N 1
ATOM 878 C CA . ARG A 1 111 ? -3.637 -2.856 3.467 1.00 98.56 111 ARG A CA 1
ATOM 879 C C . ARG A 1 111 ? -3.214 -3.993 2.536 1.00 98.56 111 ARG A C 1
ATOM 881 O O . ARG A 1 111 ? -2.252 -3.843 1.789 1.00 98.56 111 ARG A O 1
ATOM 888 N N . ARG A 1 112 ? -3.914 -5.131 2.570 1.00 98.38 112 ARG A N 1
ATOM 889 C CA . ARG A 1 112 ? -3.651 -6.252 1.653 1.00 98.38 112 ARG A CA 1
ATOM 890 C C . ARG A 1 112 ? -3.924 -5.861 0.202 1.00 98.38 112 ARG A C 1
ATOM 892 O O . ARG A 1 112 ? -3.067 -6.123 -0.634 1.00 98.38 112 ARG A O 1
ATOM 899 N N . ALA A 1 113 ? -5.044 -5.195 -0.074 1.00 98.19 113 ALA A N 1
ATOM 900 C CA . ALA A 1 113 ? -5.376 -4.712 -1.414 1.00 98.19 113 ALA A CA 1
ATOM 901 C C . ALA A 1 113 ? -4.314 -3.733 -1.946 1.00 98.19 113 ALA A C 1
ATOM 903 O O . ALA A 1 113 ? -3.804 -3.919 -3.046 1.00 98.19 113 ALA A O 1
ATOM 904 N N . LEU A 1 114 ? -3.881 -2.770 -1.125 1.00 98.56 114 LEU A N 1
ATOM 905 C CA . LEU A 1 114 ? -2.809 -1.836 -1.486 1.00 98.56 114 LEU A CA 1
ATOM 906 C C . LEU A 1 114 ? -1.469 -2.539 -1.739 1.00 98.56 114 LEU A C 1
ATOM 908 O O . LEU A 1 114 ? -0.726 -2.155 -2.639 1.00 98.56 114 LEU A O 1
ATOM 912 N N . HIS A 1 115 ? -1.140 -3.580 -0.971 1.00 98.62 115 HIS A N 1
ATOM 913 C CA . HIS A 1 115 ? 0.062 -4.373 -1.232 1.00 98.62 115 HIS A CA 1
ATOM 914 C C . HIS A 1 115 ? -0.002 -5.113 -2.568 1.00 98.62 115 HIS A C 1
ATOM 916 O O . HIS A 1 115 ? 1.026 -5.209 -3.236 1.00 98.62 115 HIS A O 1
ATOM 922 N N . VAL A 1 116 ? -1.171 -5.631 -2.948 1.00 98.44 116 VAL A N 1
ATOM 923 C CA . VAL A 1 116 ? -1.377 -6.278 -4.250 1.00 98.44 116 VAL A CA 1
ATOM 924 C C . VAL A 1 116 ? -1.225 -5.253 -5.372 1.00 98.44 116 VAL A C 1
ATOM 926 O O . VAL A 1 116 ? -0.352 -5.433 -6.215 1.00 98.44 116 VAL A O 1
ATOM 929 N N . GLN A 1 117 ? -1.928 -4.120 -5.300 1.00 98.25 117 GLN A N 1
ATOM 930 C CA . GLN A 1 117 ? -1.813 -3.045 -6.293 1.00 98.25 117 GLN A CA 1
ATOM 931 C C . GLN A 1 117 ? -0.384 -2.516 -6.434 1.00 98.25 117 GLN A C 1
ATOM 933 O O . GLN A 1 117 ? 0.106 -2.310 -7.539 1.00 98.25 117 GLN A O 1
ATOM 938 N N . ARG A 1 118 ? 0.335 -2.328 -5.320 1.00 98.50 118 ARG A N 1
ATOM 939 C CA . ARG A 1 118 ? 1.745 -1.927 -5.372 1.00 98.50 118 ARG A CA 1
ATOM 940 C C . ARG A 1 118 ? 2.579 -2.958 -6.131 1.00 98.50 118 ARG A C 1
ATOM 942 O O . ARG A 1 118 ? 3.418 -2.561 -6.930 1.00 98.50 118 ARG A O 1
ATOM 949 N N . LYS A 1 119 ? 2.383 -4.254 -5.866 1.00 98.50 119 LYS A N 1
ATOM 950 C CA . LYS A 1 119 ? 3.104 -5.316 -6.581 1.00 98.50 119 LYS A CA 1
ATOM 951 C C . LYS A 1 119 ? 2.787 -5.276 -8.074 1.00 98.50 119 LYS A C 1
ATOM 953 O O . LYS A 1 119 ? 3.722 -5.256 -8.867 1.00 98.50 119 LYS A O 1
ATOM 958 N N . GLU A 1 120 ? 1.512 -5.171 -8.436 1.00 98.50 120 GLU A N 1
ATOM 959 C CA . GLU A 1 120 ? 1.057 -5.063 -9.828 1.00 98.50 120 GLU A CA 1
ATOM 960 C C . GLU A 1 120 ? 1.683 -3.861 -10.545 1.00 98.50 120 GLU A C 1
ATOM 962 O O . GLU A 1 120 ? 2.255 -4.008 -11.624 1.00 98.50 120 GLU A O 1
ATOM 967 N N . LEU A 1 121 ? 1.677 -2.682 -9.916 1.00 98.56 121 LEU A N 1
ATOM 968 C CA . LEU A 1 121 ? 2.312 -1.488 -10.473 1.00 98.56 121 LEU A CA 1
ATOM 969 C C . LEU A 1 121 ? 3.823 -1.664 -10.626 1.00 98.56 121 LEU A C 1
ATOM 971 O O . LEU A 1 121 ? 4.376 -1.283 -11.652 1.00 98.56 121 LEU A O 1
ATOM 975 N N . THR A 1 122 ? 4.505 -2.275 -9.653 1.00 98.56 122 THR A N 1
ATOM 976 C CA . THR A 1 122 ? 5.943 -2.544 -9.793 1.00 98.56 122 THR A CA 1
ATOM 977 C C . THR A 1 122 ? 6.240 -3.518 -10.928 1.00 98.56 122 THR A C 1
ATOM 979 O O . THR A 1 122 ? 7.169 -3.278 -11.691 1.00 98.56 122 THR A O 1
ATOM 982 N N . THR A 1 123 ? 5.435 -4.571 -11.098 1.00 98.50 123 THR A N 1
ATOM 983 C CA . THR A 1 123 ? 5.593 -5.502 -12.223 1.00 98.50 123 THR A CA 1
ATOM 984 C C . THR A 1 123 ? 5.299 -4.828 -13.558 1.00 98.50 123 THR A C 1
ATOM 986 O O . THR A 1 123 ? 6.024 -5.047 -14.521 1.00 98.50 123 THR A O 1
ATOM 989 N N . HIS A 1 124 ? 4.293 -3.952 -13.605 1.00 98.50 124 HIS A N 1
ATOM 990 C CA . HIS A 1 124 ? 3.946 -3.199 -14.804 1.00 98.50 124 HIS A CA 1
ATOM 991 C C . HIS A 1 124 ? 5.048 -2.206 -15.196 1.00 98.50 124 HIS A C 1
ATOM 993 O O . HIS A 1 124 ? 5.396 -2.108 -16.367 1.00 98.50 124 HIS A O 1
ATOM 999 N N . LEU A 1 125 ? 5.656 -1.513 -14.228 1.00 98.62 125 LEU A N 1
ATOM 1000 C CA . LEU A 1 125 ? 6.793 -0.623 -14.482 1.00 98.62 125 LEU A CA 1
ATOM 1001 C C . LEU A 1 125 ? 8.011 -1.375 -15.028 1.00 98.62 125 LEU A C 1
ATOM 1003 O O . LEU A 1 125 ? 8.665 -0.884 -15.945 1.00 98.62 125 LEU A O 1
ATOM 1007 N N . VAL A 1 126 ? 8.310 -2.563 -14.493 1.00 98.44 126 VAL A N 1
ATOM 1008 C CA . VAL A 1 126 ? 9.387 -3.414 -15.025 1.00 98.44 126 VAL A CA 1
ATOM 1009 C C . VAL A 1 126 ? 9.066 -3.844 -16.456 1.00 98.44 126 VAL A C 1
ATOM 1011 O O . VAL A 1 126 ? 9.913 -3.687 -17.330 1.00 98.44 126 VAL A O 1
ATOM 1014 N N . ALA A 1 127 ? 7.835 -4.291 -16.720 1.00 98.44 127 ALA A N 1
ATOM 1015 C CA . ALA A 1 127 ? 7.407 -4.677 -18.061 1.00 98.44 127 ALA A CA 1
ATOM 1016 C C . ALA A 1 127 ? 7.518 -3.517 -19.065 1.00 98.44 127 ALA A C 1
ATOM 1018 O O . ALA A 1 127 ? 8.067 -3.713 -20.144 1.00 98.44 127 ALA A O 1
ATOM 1019 N N . LEU A 1 128 ? 7.074 -2.308 -18.699 1.00 98.56 128 LEU A N 1
ATOM 1020 C CA . LEU A 1 128 ? 7.193 -1.119 -19.551 1.00 98.56 128 LEU A CA 1
ATOM 1021 C C . LEU A 1 128 ? 8.651 -0.748 -19.843 1.00 98.56 128 LEU A C 1
ATOM 1023 O O . LEU A 1 128 ? 8.996 -0.425 -20.978 1.00 98.56 128 LEU A O 1
ATOM 1027 N N . ARG A 1 129 ? 9.520 -0.827 -18.830 1.00 98.31 129 ARG A N 1
ATOM 1028 C CA . ARG A 1 129 ? 10.956 -0.592 -19.011 1.00 98.31 129 ARG A CA 1
ATOM 1029 C C . ARG A 1 129 ? 11.562 -1.612 -19.973 1.00 98.31 129 ARG A C 1
ATOM 1031 O O . ARG A 1 129 ? 12.361 -1.253 -20.830 1.00 98.31 129 ARG A O 1
ATOM 1038 N N . GLU A 1 130 ? 11.194 -2.883 -19.848 1.00 97.88 130 GLU A N 1
ATOM 1039 C CA . GLU A 1 130 ? 11.659 -3.917 -20.770 1.00 97.88 130 GLU A CA 1
ATOM 1040 C C . GLU A 1 130 ? 11.131 -3.710 -22.191 1.00 97.88 130 GLU A C 1
ATOM 1042 O O . GLU A 1 130 ? 11.879 -3.930 -23.141 1.00 97.88 130 GLU A O 1
ATOM 1047 N N . THR A 1 131 ? 9.872 -3.292 -22.367 1.00 98.25 131 THR A N 1
ATOM 1048 C CA . THR A 1 131 ? 9.334 -2.997 -23.702 1.00 98.25 131 THR A CA 1
ATOM 1049 C C . THR A 1 131 ? 10.043 -1.810 -24.340 1.00 98.25 131 THR A C 1
ATOM 1051 O O . THR A 1 131 ? 10.441 -1.916 -25.495 1.00 98.25 131 THR A O 1
ATOM 1054 N N . GLU A 1 132 ? 10.295 -0.738 -23.584 1.00 98.12 132 GLU A N 1
ATOM 1055 C CA . GLU A 1 132 ? 11.055 0.424 -24.059 1.00 98.12 132 GLU A CA 1
ATOM 1056 C C . GLU A 1 132 ? 12.468 0.017 -24.503 1.00 98.12 132 GLU A C 1
ATOM 1058 O O . GLU A 1 132 ? 12.892 0.340 -25.612 1.00 98.12 132 GLU A O 1
ATOM 1063 N N . ILE A 1 133 ? 13.181 -0.771 -23.687 1.00 97.38 133 ILE A N 1
ATOM 1064 C CA . ILE A 1 133 ? 14.510 -1.283 -24.049 1.00 97.38 133 ILE A CA 1
ATOM 1065 C C . ILE A 1 133 ? 14.437 -2.108 -25.339 1.00 97.38 133 ILE A C 1
ATOM 1067 O O . ILE A 1 133 ? 15.239 -1.887 -26.243 1.00 97.38 133 ILE A O 1
ATOM 1071 N N . ARG A 1 134 ? 13.463 -3.019 -25.470 1.00 97.81 134 ARG A N 1
ATOM 1072 C CA . ARG A 1 134 ? 13.294 -3.842 -26.681 1.00 97.81 134 ARG A CA 1
ATOM 1073 C C . ARG A 1 134 ? 13.012 -2.997 -27.927 1.00 97.81 134 ARG A C 1
ATOM 1075 O O . ARG A 1 134 ? 13.499 -3.333 -29.005 1.00 97.81 134 ARG A O 1
ATOM 1082 N N . GLU A 1 135 ? 12.241 -1.918 -27.807 1.00 98.00 135 GLU A N 1
ATOM 1083 C CA . GLU A 1 135 ? 11.954 -0.991 -28.910 1.00 98.00 135 GLU A CA 1
ATOM 1084 C C . GLU A 1 135 ? 13.202 -0.210 -29.345 1.00 98.00 135 GLU A C 1
ATOM 1086 O O . GLU A 1 135 ? 13.490 -0.107 -30.545 1.00 98.00 135 GLU A O 1
ATOM 1091 N N . LEU A 1 136 ? 13.990 0.276 -28.380 1.00 97.31 136 LEU A N 1
ATOM 1092 C CA . LEU A 1 136 ? 15.277 0.924 -28.640 1.00 97.31 136 LEU A CA 1
ATOM 1093 C C . LEU A 1 136 ? 16.256 -0.049 -29.306 1.00 97.31 136 LEU A C 1
ATOM 1095 O O . LEU A 1 136 ? 16.841 0.267 -30.344 1.00 97.31 136 LEU A O 1
ATOM 1099 N N . GLU A 1 137 ? 16.378 -1.263 -28.772 1.00 97.31 137 GLU A N 1
ATOM 1100 C CA . GLU A 1 137 ? 17.193 -2.333 -29.346 1.00 97.31 137 GLU A CA 1
ATOM 1101 C C . GLU A 1 137 ? 16.773 -2.661 -30.779 1.00 97.31 137 GLU A C 1
ATOM 1103 O O . GLU A 1 137 ? 17.624 -2.806 -31.657 1.00 97.31 137 GLU A O 1
ATOM 1108 N N . ASN A 1 138 ? 15.468 -2.740 -31.048 1.00 97.94 138 ASN A N 1
ATOM 1109 C CA . ASN A 1 138 ? 14.962 -3.001 -32.388 1.00 97.94 138 ASN A CA 1
ATOM 1110 C C . ASN A 1 138 ? 15.306 -1.861 -33.359 1.00 97.94 138 ASN A C 1
ATOM 1112 O O . ASN A 1 138 ? 15.744 -2.118 -34.480 1.00 97.94 138 ASN A O 1
ATOM 1116 N N . THR A 1 139 ? 15.186 -0.606 -32.922 1.00 97.75 139 THR A N 1
ATOM 1117 C CA . THR A 1 139 ? 15.555 0.569 -33.728 1.00 97.75 139 THR A CA 1
ATOM 1118 C C . THR A 1 139 ? 17.039 0.549 -34.099 1.00 97.75 139 THR A C 1
ATOM 1120 O O . THR A 1 139 ? 17.398 0.739 -35.267 1.00 97.75 139 THR A O 1
ATOM 1123 N N . VAL A 1 140 ? 17.912 0.249 -33.131 1.00 97.25 140 VAL A N 1
ATOM 1124 C CA . VAL A 1 140 ? 19.359 0.132 -33.364 1.00 97.25 140 VAL A CA 1
ATOM 1125 C C . VAL A 1 140 ? 19.667 -1.052 -34.278 1.00 97.25 140 VAL A C 1
ATOM 1127 O O . VAL A 1 140 ? 20.414 -0.895 -35.241 1.00 97.25 140 VAL A O 1
ATOM 1130 N N . ARG A 1 141 ? 19.046 -2.215 -34.047 1.00 97.62 141 ARG A N 1
ATOM 1131 C CA . ARG A 1 141 ? 19.222 -3.427 -34.863 1.00 97.62 141 ARG A CA 1
ATOM 1132 C C . ARG A 1 141 ? 18.906 -3.189 -36.337 1.00 97.62 141 ARG A C 1
ATOM 1134 O O . ARG A 1 141 ? 19.635 -3.689 -37.194 1.00 97.62 141 ARG A O 1
ATOM 1141 N N . MET A 1 142 ? 17.839 -2.442 -36.622 1.00 97.44 142 MET A N 1
ATOM 1142 C CA . MET A 1 142 ? 17.425 -2.119 -37.990 1.00 97.44 142 MET A CA 1
ATOM 1143 C C . MET A 1 142 ? 18.299 -1.041 -38.646 1.00 97.44 142 MET A C 1
ATOM 1145 O O . MET A 1 142 ? 18.425 -1.037 -39.868 1.00 97.44 142 MET A O 1
ATOM 1149 N N . SER A 1 143 ? 18.920 -0.159 -37.857 1.00 95.75 143 SER A N 1
ATOM 1150 C CA . SER A 1 143 ? 19.719 0.967 -38.366 1.00 95.75 143 SER A CA 1
ATOM 1151 C C . SER A 1 143 ? 21.206 0.628 -38.533 1.00 95.75 143 SER A C 1
ATOM 1153 O O . SER A 1 143 ? 21.802 0.941 -39.561 1.00 95.75 143 SER A O 1
ATOM 1155 N N . ASP A 1 144 ? 21.818 -0.029 -37.543 1.00 96.81 144 ASP A N 1
ATOM 1156 C CA . ASP A 1 144 ? 23.225 -0.441 -37.554 1.00 96.81 144 ASP A CA 1
ATOM 1157 C C . ASP A 1 144 ? 23.401 -1.791 -36.841 1.00 96.81 144 ASP A C 1
ATOM 1159 O O . ASP A 1 144 ? 23.557 -1.896 -35.621 1.00 96.81 144 ASP A O 1
ATOM 1163 N N . ARG A 1 145 ? 23.440 -2.863 -37.639 1.00 96.81 145 ARG A N 1
ATOM 1164 C CA . ARG A 1 145 ? 23.592 -4.235 -37.140 1.00 96.81 145 ARG A CA 1
ATOM 1165 C C . ARG A 1 145 ? 24.946 -4.497 -36.472 1.00 96.81 145 ARG A C 1
ATOM 1167 O O . ARG A 1 145 ? 25.040 -5.429 -35.678 1.00 96.81 145 ARG A O 1
ATOM 1174 N N . LYS A 1 146 ? 26.002 -3.744 -36.802 1.00 95.75 146 LYS A N 1
ATOM 1175 C CA . LYS A 1 146 ? 27.323 -3.912 -36.169 1.00 95.75 146 LYS A CA 1
ATOM 1176 C C . LYS A 1 146 ? 27.324 -3.284 -34.781 1.00 95.75 146 LYS A C 1
ATOM 1178 O O . LYS A 1 146 ? 27.760 -3.940 -33.842 1.00 95.75 146 LYS A O 1
ATOM 1183 N N . LEU A 1 147 ? 26.759 -2.082 -34.659 1.00 95.56 147 LEU A N 1
ATOM 1184 C CA . LEU A 1 147 ? 26.573 -1.403 -33.376 1.00 95.56 147 LEU A CA 1
ATOM 1185 C C . LEU A 1 147 ? 25.657 -2.199 -32.436 1.00 95.56 147 LEU A C 1
ATOM 1187 O O . LEU A 1 147 ? 25.907 -2.309 -31.242 1.00 95.56 147 LEU A O 1
ATOM 1191 N N . PHE A 1 148 ? 24.606 -2.809 -32.985 1.00 97.00 148 PHE A N 1
ATOM 1192 C CA . PHE A 1 148 ? 23.726 -3.665 -32.196 1.00 97.00 148 PHE A CA 1
ATOM 1193 C C . PHE A 1 148 ? 24.455 -4.897 -31.631 1.00 97.00 148 PHE A C 1
ATOM 1195 O O . PHE A 1 148 ? 24.232 -5.273 -30.485 1.00 97.00 148 PHE A O 1
ATOM 1202 N N . LYS A 1 149 ? 25.367 -5.508 -32.400 1.00 97.31 149 LYS A N 1
ATOM 1203 C CA . LYS A 1 149 ? 26.167 -6.653 -31.930 1.00 97.31 149 LYS A CA 1
ATOM 1204 C C . LYS A 1 149 ? 27.156 -6.277 -30.825 1.00 97.31 149 LYS A C 1
ATOM 1206 O O . LYS A 1 149 ? 27.371 -7.080 -29.923 1.00 97.31 149 LYS A O 1
ATOM 1211 N N . SER A 1 150 ? 27.768 -5.092 -30.889 1.00 95.69 150 SER A N 1
ATOM 1212 C CA . SER A 1 150 ? 28.643 -4.616 -29.810 1.00 95.69 150 SER A CA 1
ATOM 1213 C C . SER A 1 150 ? 27.850 -4.280 -28.545 1.00 95.69 150 SER A C 1
ATOM 1215 O O . SER A 1 150 ? 28.303 -4.617 -27.455 1.00 95.69 150 SER A O 1
ATOM 1217 N N . TRP A 1 151 ? 26.638 -3.725 -28.675 1.00 96.06 151 TRP A N 1
ATOM 1218 C CA . TRP A 1 151 ? 25.690 -3.599 -27.561 1.00 96.06 151 TRP A CA 1
ATOM 1219 C C . TRP A 1 151 ? 25.322 -4.960 -26.949 1.00 96.06 151 TRP A C 1
ATOM 1221 O O . TRP A 1 151 ? 25.423 -5.123 -25.737 1.00 96.06 151 TRP A O 1
ATOM 1231 N N . GLU A 1 152 ? 24.958 -5.962 -27.759 1.00 96.31 152 GLU A N 1
ATOM 1232 C CA . GLU A 1 152 ? 24.606 -7.302 -27.257 1.00 96.31 152 GLU A CA 1
ATOM 1233 C C . GLU A 1 152 ? 25.737 -7.974 -26.472 1.00 96.31 152 GLU A C 1
ATOM 1235 O O . GLU A 1 152 ? 25.456 -8.701 -25.524 1.00 96.31 152 GLU A O 1
ATOM 1240 N N . ALA A 1 153 ? 26.996 -7.719 -26.832 1.00 95.69 153 ALA A N 1
ATOM 1241 C CA . ALA A 1 153 ? 28.153 -8.240 -26.108 1.00 95.69 153 ALA A CA 1
ATOM 1242 C C . ALA A 1 153 ? 28.383 -7.554 -24.746 1.00 95.69 153 ALA A C 1
ATOM 1244 O O . ALA A 1 153 ? 29.060 -8.119 -23.890 1.00 95.69 153 ALA A O 1
ATOM 1245 N N . LEU A 1 154 ? 27.848 -6.343 -24.554 1.00 96.00 154 LEU A N 1
ATOM 1246 C CA . LEU A 1 154 ? 28.099 -5.496 -23.384 1.00 96.00 154 LEU A CA 1
ATOM 1247 C C . LEU A 1 154 ? 26.882 -5.321 -22.469 1.00 96.00 154 LEU A C 1
ATOM 1249 O O . LEU A 1 154 ? 27.060 -4.941 -21.318 1.00 96.00 154 LEU A O 1
ATOM 1253 N N . LYS A 1 155 ? 25.657 -5.590 -22.936 1.00 94.50 155 LYS A N 1
ATOM 1254 C CA . LYS A 1 155 ? 24.412 -5.276 -22.207 1.00 94.50 155 LYS A CA 1
ATOM 1255 C C . LYS A 1 155 ? 24.278 -5.940 -20.830 1.00 94.50 155 LYS A C 1
ATOM 1257 O O . LYS A 1 155 ? 23.606 -5.390 -19.964 1.00 94.50 155 LYS A O 1
ATOM 1262 N N . ASP A 1 156 ? 24.930 -7.085 -20.631 1.00 94.50 156 ASP A N 1
ATOM 1263 C CA . ASP A 1 156 ? 24.944 -7.818 -19.356 1.00 94.50 156 ASP A CA 1
ATOM 1264 C C . ASP A 1 156 ? 26.141 -7.424 -18.461 1.00 94.50 156 ASP A C 1
ATOM 1266 O O . ASP A 1 156 ? 26.271 -7.898 -17.330 1.00 94.50 156 ASP A O 1
ATOM 1270 N N . SER A 1 157 ? 27.028 -6.544 -18.943 1.00 95.50 157 SER A N 1
ATOM 1271 C CA . SER A 1 157 ? 28.152 -6.018 -18.167 1.00 95.50 157 SER A CA 1
ATOM 1272 C C . SER A 1 157 ? 27.662 -5.086 -17.059 1.00 95.50 157 SER A C 1
ATOM 1274 O O . SER A 1 157 ? 26.846 -4.193 -17.280 1.00 95.50 157 SER A O 1
ATOM 1276 N N . SER A 1 158 ? 28.210 -5.262 -15.857 1.00 93.75 158 SER A N 1
ATOM 1277 C CA . SER A 1 158 ? 27.972 -4.369 -14.713 1.00 93.75 158 SER A CA 1
ATOM 1278 C C . SER A 1 158 ? 29.025 -3.261 -14.581 1.00 93.75 158 SER A C 1
ATOM 1280 O O . SER A 1 158 ? 28.892 -2.403 -13.709 1.00 93.75 158 SER A O 1
ATOM 1282 N N . ASP A 1 159 ? 30.074 -3.281 -15.410 1.00 94.94 159 ASP A N 1
ATOM 1283 C CA . ASP A 1 159 ? 31.143 -2.281 -15.389 1.00 94.94 159 ASP A CA 1
ATOM 1284 C C . ASP A 1 159 ? 30.795 -1.095 -16.310 1.00 94.94 159 ASP A C 1
ATOM 1286 O O . ASP A 1 159 ? 30.683 -1.293 -17.524 1.00 94.94 159 ASP A O 1
ATOM 1290 N N . PRO A 1 160 ? 30.640 0.136 -15.779 1.00 93.62 160 PRO A N 1
ATOM 1291 C CA . PRO A 1 160 ? 30.354 1.312 -16.595 1.00 93.62 160 PRO A CA 1
ATOM 1292 C C . PRO A 1 160 ? 31.487 1.655 -17.575 1.00 93.62 160 PRO A C 1
ATOM 1294 O O . PRO A 1 160 ? 31.202 2.152 -18.662 1.00 93.62 160 PRO A O 1
ATOM 1297 N N . VAL A 1 161 ? 32.748 1.361 -17.235 1.00 95.44 161 VAL A N 1
ATOM 1298 C CA . VAL A 1 161 ? 33.913 1.690 -18.081 1.00 95.44 161 VAL A CA 1
ATOM 1299 C C . VAL A 1 161 ? 33.944 0.820 -19.340 1.00 95.44 161 VAL A C 1
ATOM 1301 O O . VAL A 1 161 ? 34.396 1.248 -20.400 1.00 95.44 161 VAL A O 1
ATOM 1304 N N . ALA A 1 162 ? 33.373 -0.385 -19.276 1.00 94.00 162 ALA A N 1
ATOM 1305 C CA . ALA A 1 162 ? 33.262 -1.276 -20.427 1.00 94.00 162 ALA A CA 1
ATOM 1306 C C . ALA A 1 162 ? 32.415 -0.688 -21.578 1.00 94.00 162 ALA A C 1
ATOM 1308 O O . ALA A 1 162 ? 32.546 -1.134 -22.719 1.00 94.00 162 ALA A O 1
ATOM 1309 N N . PHE A 1 163 ? 31.571 0.320 -21.310 1.00 95.94 163 PHE A N 1
ATOM 1310 C CA . PHE A 1 163 ? 30.753 0.993 -22.324 1.00 95.94 163 PHE A CA 1
ATOM 1311 C C . PHE A 1 163 ? 31.481 2.144 -23.037 1.00 95.94 163 PHE A C 1
ATOM 1313 O O . PHE A 1 163 ? 31.044 2.541 -24.120 1.00 95.94 163 PHE A O 1
ATOM 1320 N N . ASP A 1 164 ? 32.590 2.658 -22.492 1.00 96.56 164 ASP A N 1
ATOM 1321 C CA . ASP A 1 164 ? 33.307 3.817 -23.047 1.00 96.56 164 ASP A CA 1
ATOM 1322 C C . ASP A 1 164 ? 33.754 3.622 -24.510 1.00 96.56 164 ASP A C 1
ATOM 1324 O O . ASP A 1 164 ? 33.488 4.509 -25.328 1.00 96.56 164 ASP A O 1
ATOM 1328 N N . PRO A 1 165 ? 34.324 2.465 -24.917 1.00 95.56 165 PRO A N 1
ATOM 1329 C CA . PRO A 1 165 ? 34.708 2.246 -26.312 1.00 95.56 165 PRO A CA 1
ATOM 1330 C C . PRO A 1 165 ? 33.518 2.310 -27.280 1.00 95.56 165 PRO A C 1
ATOM 1332 O O . PRO A 1 165 ? 33.633 2.853 -28.380 1.00 95.56 165 PRO A O 1
ATOM 1335 N N . LEU A 1 166 ? 32.360 1.781 -26.867 1.00 96.12 166 LEU A N 1
ATOM 1336 C CA . LEU A 1 166 ? 31.136 1.818 -27.667 1.00 96.12 166 LEU A CA 1
ATOM 1337 C C . LEU A 1 166 ? 30.585 3.247 -27.758 1.00 96.12 166 LEU A C 1
ATOM 1339 O O . LEU A 1 166 ? 30.155 3.676 -28.829 1.00 96.12 166 LEU A O 1
ATOM 1343 N N . LEU A 1 167 ? 30.628 4.004 -26.659 1.00 97.12 167 LEU A N 1
ATOM 1344 C CA . LEU A 1 167 ? 30.224 5.410 -26.637 1.00 97.12 167 LEU A CA 1
ATOM 1345 C C . LEU A 1 167 ? 31.095 6.268 -27.559 1.00 97.12 167 LEU A C 1
ATOM 1347 O O . LEU A 1 167 ? 30.565 7.114 -28.283 1.00 97.12 167 LEU A O 1
ATOM 1351 N N . ASP A 1 168 ? 32.406 6.041 -27.582 1.00 97.38 168 ASP A N 1
ATOM 1352 C CA . ASP A 1 168 ? 33.315 6.764 -28.470 1.00 97.38 168 ASP A CA 1
ATOM 1353 C C . ASP A 1 168 ? 33.093 6.401 -29.946 1.00 97.38 168 ASP A C 1
ATOM 1355 O O . ASP A 1 168 ? 33.088 7.288 -30.804 1.00 97.38 168 ASP A O 1
ATOM 1359 N N . GLU A 1 169 ? 32.811 5.132 -30.265 1.00 96.44 169 GLU A N 1
ATOM 1360 C CA . GLU A 1 169 ? 32.392 4.730 -31.615 1.00 96.44 169 GLU A CA 1
ATOM 1361 C C . GLU A 1 169 ? 31.104 5.457 -32.046 1.00 96.44 169 GLU A C 1
ATOM 1363 O O . GLU A 1 169 ? 31.043 5.997 -33.156 1.00 96.44 169 GLU A O 1
ATOM 1368 N N . ILE A 1 170 ? 30.093 5.523 -31.169 1.00 97.00 170 ILE A N 1
ATOM 1369 C CA . ILE A 1 170 ? 28.826 6.229 -31.427 1.00 97.00 170 ILE A CA 1
ATOM 1370 C C . ILE A 1 170 ? 29.078 7.719 -31.681 1.00 97.00 170 ILE A C 1
ATOM 1372 O O . ILE A 1 170 ? 28.590 8.258 -32.676 1.00 97.00 170 ILE A O 1
ATOM 1376 N N . ARG A 1 171 ? 29.873 8.381 -30.831 1.00 98.12 171 ARG A N 1
ATOM 1377 C CA . ARG A 1 171 ? 30.222 9.806 -30.980 1.00 98.12 171 ARG A CA 1
ATOM 1378 C C . ARG A 1 171 ? 30.936 10.082 -32.301 1.00 98.12 171 ARG A C 1
ATOM 1380 O O . ARG A 1 171 ? 30.597 11.040 -32.996 1.00 98.12 171 ARG A O 1
ATOM 1387 N N . ASN A 1 172 ? 31.879 9.224 -32.683 1.00 97.25 172 ASN A N 1
ATOM 1388 C CA . ASN A 1 172 ? 32.601 9.348 -33.947 1.00 97.25 172 ASN A CA 1
ATOM 1389 C C . ASN A 1 172 ? 31.669 9.171 -35.157 1.00 97.25 172 ASN A C 1
ATOM 1391 O O . ASN A 1 172 ? 31.732 9.961 -36.104 1.00 97.25 172 ASN A O 1
ATOM 1395 N N . LYS A 1 173 ? 30.762 8.184 -35.121 1.00 96.50 173 LYS A N 1
ATOM 1396 C CA . LYS A 1 173 ? 29.740 7.989 -36.166 1.00 96.50 173 LYS A CA 1
ATOM 1397 C C . LYS A 1 173 ? 28.791 9.180 -36.263 1.00 96.50 173 LYS A C 1
ATOM 1399 O O . LYS A 1 173 ? 28.515 9.638 -37.370 1.00 96.50 173 LYS A O 1
ATOM 1404 N N . GLN A 1 174 ? 28.333 9.713 -35.131 1.00 97.62 174 GLN A N 1
ATOM 1405 C CA . GLN A 1 174 ? 27.484 10.901 -35.095 1.00 97.62 174 GLN A CA 1
ATOM 1406 C C . GLN A 1 174 ? 28.185 12.103 -35.745 1.00 97.62 174 GLN A C 1
ATOM 1408 O O . GLN A 1 174 ? 27.624 12.717 -36.652 1.00 97.62 174 GLN A O 1
ATOM 1413 N N . ALA A 1 175 ? 29.435 12.389 -35.369 1.00 97.94 175 ALA A N 1
ATOM 1414 C CA . ALA A 1 175 ? 30.210 13.483 -35.955 1.00 97.94 175 ALA A CA 1
ATOM 1415 C C . ALA A 1 175 ? 30.410 13.314 -37.474 1.00 97.94 175 ALA A C 1
ATOM 1417 O O . ALA A 1 175 ? 30.314 14.280 -38.237 1.00 97.94 175 ALA A O 1
ATOM 1418 N N . ALA A 1 176 ? 30.652 12.084 -37.939 1.00 97.88 176 ALA A N 1
ATOM 1419 C CA . ALA A 1 176 ? 30.767 11.783 -39.363 1.00 97.88 176 ALA A CA 1
ATOM 1420 C C . ALA A 1 176 ? 29.444 12.018 -40.118 1.00 97.88 176 ALA A C 1
ATOM 1422 O O . ALA A 1 176 ? 29.456 12.618 -41.196 1.00 97.88 176 ALA A O 1
ATOM 1423 N N . LEU A 1 177 ? 28.304 11.608 -39.548 1.00 97.62 177 LEU A N 1
ATOM 1424 C CA . LEU A 1 177 ? 26.976 11.854 -40.121 1.00 97.62 177 LEU A CA 1
ATOM 1425 C C . LEU A 1 177 ? 26.641 13.351 -40.158 1.00 97.62 177 LEU A C 1
ATOM 1427 O O . LEU A 1 177 ? 26.166 13.839 -41.180 1.00 97.62 177 LEU A O 1
ATOM 1431 N N . GLU A 1 178 ? 26.961 14.108 -39.110 1.00 97.94 178 GLU A N 1
ATOM 1432 C CA . GLU A 1 178 ? 26.802 15.569 -39.089 1.00 97.94 178 GLU A CA 1
ATOM 1433 C C . GLU A 1 178 ? 27.666 16.264 -40.157 1.00 97.94 178 GLU A C 1
ATOM 1435 O O . GLU A 1 178 ? 27.241 17.234 -40.793 1.00 97.94 178 GLU A O 1
ATOM 1440 N N . CYS A 1 179 ? 28.889 15.780 -40.396 1.00 98.00 179 CYS A N 1
ATOM 1441 C CA . CYS A 1 179 ? 29.722 16.240 -41.510 1.00 98.00 179 CYS A CA 1
ATOM 1442 C C . CYS A 1 179 ? 29.083 15.914 -42.867 1.00 98.00 179 CYS A C 1
ATOM 1444 O O . CYS A 1 179 ? 29.039 16.776 -43.744 1.00 98.00 179 CYS A O 1
ATOM 1446 N N . LEU A 1 180 ? 28.556 14.700 -43.040 1.00 97.94 180 LEU A N 1
ATOM 1447 C CA . LEU A 1 180 ? 27.896 14.270 -44.273 1.00 97.94 180 LEU A CA 1
ATOM 1448 C C . LEU A 1 180 ? 26.641 15.101 -44.570 1.00 97.94 180 LEU A C 1
ATOM 1450 O O . LEU A 1 180 ? 26.467 15.546 -45.704 1.00 97.94 180 LEU A O 1
ATOM 1454 N N . VAL A 1 181 ? 25.816 15.385 -43.558 1.00 98.19 181 VAL A N 1
ATOM 1455 C CA . VAL A 1 181 ? 24.661 16.289 -43.676 1.00 98.19 181 VAL A CA 1
ATOM 1456 C C . VAL A 1 181 ? 25.111 17.659 -44.183 1.00 98.19 181 VAL A C 1
ATOM 1458 O O . VAL A 1 181 ? 24.595 18.126 -45.198 1.00 98.19 181 VAL A O 1
ATOM 1461 N N . ARG A 1 182 ? 26.148 18.257 -43.580 1.00 97.75 182 ARG A N 1
ATOM 1462 C CA . ARG A 1 182 ? 26.701 19.549 -44.032 1.00 97.75 182 ARG A CA 1
ATOM 1463 C C . ARG A 1 182 ? 27.223 19.506 -45.470 1.00 97.75 182 ARG A C 1
ATOM 1465 O O . ARG A 1 182 ? 27.032 20.465 -46.220 1.00 97.75 182 ARG A O 1
ATOM 1472 N N . LEU A 1 183 ? 27.863 18.411 -45.887 1.00 97.50 183 LEU A N 1
ATOM 1473 C CA . LEU A 1 183 ? 28.311 18.234 -47.273 1.00 97.50 183 LEU A CA 1
ATOM 1474 C C . LEU A 1 183 ? 27.126 18.152 -48.243 1.00 97.50 183 LEU A C 1
ATOM 1476 O O . LEU A 1 183 ? 27.157 18.786 -49.301 1.00 97.50 183 LEU A O 1
ATOM 1480 N N . ILE A 1 184 ? 26.075 17.411 -47.883 1.00 97.56 184 ILE A N 1
ATOM 1481 C CA . ILE A 1 184 ? 24.851 17.284 -48.684 1.00 97.56 184 ILE A CA 1
ATOM 1482 C C . ILE A 1 184 ? 24.149 18.635 -48.792 1.00 97.56 184 ILE A C 1
ATOM 1484 O O . ILE A 1 184 ? 23.821 19.052 -49.899 1.00 97.56 184 ILE A O 1
ATOM 1488 N N . GLU A 1 185 ? 23.960 19.351 -47.687 1.00 96.88 185 GLU A N 1
ATOM 1489 C CA . GLU A 1 185 ? 23.345 20.681 -47.668 1.00 96.88 185 GLU A CA 1
ATOM 1490 C C . GLU A 1 185 ? 24.162 21.704 -48.458 1.00 96.88 185 GLU A C 1
ATOM 1492 O O . GLU A 1 185 ? 23.608 22.480 -49.243 1.00 96.88 185 GLU A O 1
ATOM 1497 N N . GLY A 1 186 ? 25.490 21.667 -48.318 1.00 96.44 186 GLY A N 1
ATOM 1498 C CA . GLY A 1 186 ? 26.407 22.481 -49.105 1.00 96.44 186 GLY A CA 1
ATOM 1499 C C . GLY A 1 186 ? 26.277 22.193 -50.601 1.00 96.44 186 GLY A C 1
ATOM 1500 O O . GLY A 1 186 ? 26.203 23.123 -51.407 1.00 96.44 186 GLY A O 1
ATOM 1501 N N . ARG A 1 187 ? 26.171 20.916 -50.987 1.00 95.44 187 ARG A N 1
ATOM 1502 C CA . ARG A 1 187 ? 25.928 20.506 -52.377 1.00 95.44 187 ARG A CA 1
ATOM 1503 C C . ARG A 1 187 ? 24.545 20.945 -52.863 1.00 95.44 187 ARG A C 1
ATOM 1505 O O . ARG A 1 187 ? 24.450 21.509 -53.950 1.00 95.44 187 ARG A O 1
ATOM 1512 N N . ARG A 1 188 ? 23.494 20.771 -52.056 1.00 95.06 188 ARG A N 1
ATOM 1513 C CA . ARG A 1 188 ? 22.116 21.206 -52.354 1.00 95.06 188 ARG A CA 1
ATOM 1514 C C . ARG A 1 188 ? 22.048 22.713 -52.591 1.00 95.06 188 ARG A C 1
ATOM 1516 O O . ARG A 1 188 ? 21.434 23.159 -53.553 1.00 95.06 188 ARG A O 1
ATOM 1523 N N . SER A 1 189 ? 22.745 23.487 -51.763 1.00 92.62 189 SER A N 1
ATOM 1524 C CA . SER A 1 189 ? 22.834 24.945 -51.879 1.00 92.62 189 SER A CA 1
ATOM 1525 C C . SER A 1 189 ? 23.558 25.381 -53.153 1.00 92.62 189 SER A C 1
ATOM 1527 O O . SER A 1 189 ? 23.155 26.353 -53.783 1.00 92.62 189 SER A O 1
ATOM 1529 N N . ARG A 1 190 ? 24.607 24.656 -53.567 1.00 90.81 190 ARG A N 1
ATOM 1530 C CA . ARG A 1 190 ? 25.322 24.921 -54.827 1.00 90.81 190 ARG A CA 1
ATOM 1531 C C . ARG A 1 190 ? 24.486 24.584 -56.059 1.00 90.81 190 ARG A C 1
ATOM 1533 O O . ARG A 1 190 ? 24.537 25.338 -57.015 1.00 90.81 190 ARG A O 1
ATOM 1540 N N . ILE A 1 191 ? 23.716 23.494 -56.024 1.00 89.75 191 ILE A N 1
ATOM 1541 C CA . ILE A 1 191 ? 22.812 23.111 -57.123 1.00 89.75 191 ILE A CA 1
ATOM 1542 C C . ILE A 1 191 ? 21.647 24.105 -57.242 1.00 89.75 191 ILE A C 1
ATOM 1544 O O . ILE A 1 191 ? 21.278 24.488 -58.345 1.00 89.75 191 ILE A O 1
ATOM 1548 N N . SER A 1 192 ? 21.088 24.548 -56.112 1.00 81.69 192 SER A N 1
ATOM 1549 C CA . SER A 1 192 ? 19.990 25.526 -56.084 1.00 81.69 192 SER A CA 1
ATOM 1550 C C . SER A 1 192 ? 20.430 26.925 -56.543 1.00 81.69 192 SER A C 1
ATOM 1552 O O . SER A 1 192 ? 19.646 27.683 -57.113 1.00 81.69 192 SER A O 1
ATOM 1554 N N . ARG A 1 193 ? 21.714 27.269 -56.366 1.00 69.38 193 ARG A N 1
ATOM 1555 C CA . ARG A 1 193 ? 22.316 28.456 -56.983 1.00 69.38 193 ARG A CA 1
ATOM 1556 C C . ARG A 1 193 ? 22.566 28.197 -58.470 1.00 69.38 193 ARG A C 1
ATOM 1558 O O . ARG A 1 193 ? 23.679 27.870 -58.872 1.00 69.38 193 ARG A O 1
ATOM 1565 N N . VAL A 1 194 ? 21.536 28.397 -59.291 1.00 60.16 194 VAL A N 1
ATOM 1566 C CA . VAL A 1 194 ? 21.704 28.642 -60.732 1.00 60.16 194 VAL A CA 1
ATOM 1567 C C . VAL A 1 194 ? 22.754 29.749 -60.889 1.00 60.16 194 VAL A C 1
ATOM 1569 O O . VAL A 1 194 ? 22.612 30.793 -60.242 1.00 60.16 194 VAL A O 1
ATOM 1572 N N . PRO A 1 195 ? 23.824 29.561 -61.683 1.00 60.81 195 PRO A N 1
ATOM 1573 C CA . PRO A 1 195 ? 24.758 30.642 -61.932 1.00 60.81 195 PRO A CA 1
ATOM 1574 C C . PRO A 1 195 ? 23.996 31.741 -62.673 1.00 60.81 195 PRO A C 1
ATOM 1576 O O . PRO A 1 195 ? 23.619 31.580 -63.833 1.00 60.81 195 PRO A O 1
ATOM 1579 N N . LEU A 1 196 ? 23.743 32.861 -61.992 1.00 62.28 196 LEU A N 1
ATOM 1580 C CA . LEU A 1 196 ? 23.411 34.101 -62.677 1.00 62.28 196 LEU A CA 1
ATOM 1581 C C . LEU A 1 196 ? 24.550 34.360 -63.663 1.00 62.28 196 LEU A C 1
ATOM 1583 O O . LEU A 1 196 ? 25.718 34.430 -63.274 1.00 62.28 196 LEU A O 1
ATOM 1587 N N . ARG A 1 197 ? 24.173 34.402 -64.944 1.00 58.88 197 ARG A N 1
ATOM 1588 C CA . ARG A 1 197 ? 25.008 34.733 -66.100 1.00 58.88 197 ARG A CA 1
ATOM 1589 C C . ARG A 1 197 ? 25.984 35.849 -65.692 1.00 58.88 197 ARG A C 1
ATOM 1591 O O . ARG A 1 197 ? 25.513 36.829 -65.107 1.00 58.88 197 ARG A O 1
ATOM 1598 N N . PRO A 1 198 ? 27.302 35.719 -65.938 1.00 65.12 198 PRO A N 1
ATOM 1599 C CA . PRO A 1 198 ? 28.233 36.779 -65.577 1.00 65.12 198 PRO A CA 1
ATOM 1600 C C . PRO A 1 198 ? 27.743 38.097 -66.197 1.00 65.12 198 PRO A C 1
ATOM 1602 O O . PRO A 1 198 ? 27.286 38.076 -67.348 1.00 65.12 198 PRO A O 1
ATOM 1605 N N . PRO A 1 199 ? 27.765 39.218 -65.451 1.00 68.50 199 PRO A N 1
ATOM 1606 C CA . PRO A 1 199 ? 27.433 40.510 -66.031 1.00 68.50 199 PRO A CA 1
ATOM 1607 C C . PRO A 1 199 ? 28.349 40.742 -67.244 1.00 68.50 199 PRO A C 1
ATOM 1609 O O . PRO A 1 199 ? 29.525 40.365 -67.185 1.00 68.50 199 PRO A O 1
ATOM 1612 N N . PRO A 1 200 ? 27.826 41.286 -68.358 1.00 61.81 200 PRO A N 1
ATOM 1613 C CA . PRO A 1 200 ? 28.635 41.523 -69.544 1.00 61.81 200 PRO A CA 1
ATOM 1614 C C . PRO A 1 200 ? 29.835 42.398 -69.173 1.00 61.81 200 PRO A C 1
ATOM 1616 O O . PRO A 1 200 ? 29.702 43.350 -68.402 1.00 61.81 200 PRO A O 1
ATOM 1619 N N . LEU A 1 201 ? 31.008 42.031 -69.697 1.00 64.31 201 LEU A N 1
ATOM 1620 C CA . LEU A 1 201 ? 32.232 42.815 -69.548 1.00 64.31 201 LEU A CA 1
ATOM 1621 C C . LEU A 1 201 ? 31.955 44.267 -69.977 1.00 64.31 201 LEU A C 1
ATOM 1623 O O . LEU A 1 201 ? 31.309 44.466 -71.011 1.00 64.31 201 LEU A O 1
ATOM 1627 N N . PRO A 1 202 ? 32.414 45.275 -69.213 1.00 71.69 202 PRO A N 1
ATOM 1628 C CA . PRO A 1 202 ? 32.316 46.658 -69.653 1.00 71.69 202 PRO A CA 1
ATOM 1629 C C . PRO A 1 202 ? 33.099 46.836 -70.970 1.00 71.69 202 PRO A C 1
ATOM 1631 O O . PRO A 1 202 ? 34.142 46.199 -71.146 1.00 71.69 202 PRO A O 1
ATOM 1634 N N . PRO A 1 203 ? 32.597 47.659 -71.908 1.00 65.25 203 PRO A N 1
ATOM 1635 C CA . PRO A 1 203 ? 33.239 47.868 -73.202 1.00 65.25 203 PRO A CA 1
ATOM 1636 C C . PRO A 1 203 ? 34.644 48.474 -73.030 1.00 65.25 203 PRO A C 1
ATOM 1638 O O . PRO A 1 203 ? 34.854 49.260 -72.101 1.00 65.25 203 PRO A O 1
ATOM 1641 N N . PRO A 1 204 ? 35.609 48.125 -73.902 1.00 58.28 204 PRO A N 1
ATOM 1642 C CA . PRO A 1 204 ? 36.956 48.678 -73.837 1.00 58.28 204 PRO A CA 1
ATOM 1643 C C . PRO A 1 204 ? 36.911 50.188 -74.101 1.00 58.28 204 PRO A C 1
ATOM 1645 O O . PRO A 1 204 ? 36.318 50.637 -75.083 1.00 58.28 204 PRO A O 1
ATOM 1648 N N . LEU A 1 205 ? 37.524 50.967 -73.207 1.00 64.19 205 LEU A N 1
ATOM 1649 C CA . LEU A 1 205 ? 37.740 52.396 -73.419 1.00 64.19 205 LEU A CA 1
ATOM 1650 C C . LEU A 1 205 ? 38.842 52.602 -74.474 1.00 64.19 205 LEU A C 1
ATOM 1652 O O . LEU A 1 205 ? 39.802 51.825 -74.483 1.00 64.19 205 LEU A O 1
ATOM 1656 N N . PRO A 1 206 ? 38.725 53.620 -75.348 1.00 49.41 206 PRO A N 1
ATOM 1657 C CA . PRO A 1 206 ? 39.742 53.927 -76.342 1.00 49.41 206 PRO A CA 1
ATOM 1658 C C . PRO A 1 206 ? 41.077 54.289 -75.695 1.00 49.41 206 PRO A C 1
ATOM 1660 O O . PRO A 1 206 ? 41.144 54.988 -74.687 1.00 49.41 206 PRO A O 1
ATOM 1663 N N . GLN A 1 207 ? 42.122 53.778 -76.325 1.00 48.12 207 GLN A N 1
ATOM 1664 C CA . GLN A 1 207 ? 43.527 53.995 -76.042 1.00 48.12 207 GLN A CA 1
ATOM 1665 C C . GLN A 1 207 ? 43.887 55.457 -76.353 1.00 48.12 207 GLN A C 1
ATOM 1667 O O . GLN A 1 207 ? 43.839 55.858 -77.511 1.00 48.12 207 GLN A O 1
ATOM 1672 N N . GLU A 1 208 ? 44.276 56.230 -75.342 1.00 42.34 208 GLU A N 1
ATOM 1673 C CA . GLU A 1 208 ? 45.195 57.354 -75.533 1.00 42.34 208 GLU A CA 1
ATOM 1674 C C . GLU A 1 208 ? 46.365 57.180 -74.565 1.00 42.34 208 GLU A C 1
ATOM 1676 O O . GLU A 1 208 ? 46.202 57.028 -73.352 1.00 42.34 208 GLU A O 1
ATOM 1681 N N . GLU A 1 209 ? 47.545 57.094 -75.167 1.00 43.06 209 GLU A N 1
ATOM 1682 C CA . GLU A 1 209 ? 48.851 57.044 -74.531 1.00 43.06 209 GLU A CA 1
ATOM 1683 C C . GLU A 1 209 ? 49.135 58.388 -73.855 1.00 43.06 209 GLU A C 1
ATOM 1685 O O . GLU A 1 209 ? 48.932 59.423 -74.477 1.00 43.06 209 GLU A O 1
ATOM 1690 N N . ILE A 1 210 ? 49.634 58.367 -72.617 1.00 44.09 210 ILE A N 1
ATOM 1691 C CA . ILE A 1 210 ? 50.706 59.248 -72.128 1.00 44.09 210 ILE A CA 1
ATOM 1692 C C . ILE A 1 210 ? 51.375 58.538 -70.941 1.00 44.09 210 ILE A C 1
ATOM 1694 O O . ILE A 1 210 ? 50.730 57.938 -70.078 1.00 44.09 210 ILE A O 1
ATOM 1698 N N . GLU A 1 211 ? 52.697 58.583 -70.983 1.00 38.91 211 GLU A N 1
ATOM 1699 C CA . GLU A 1 211 ? 53.688 57.886 -70.179 1.00 38.91 211 GLU A CA 1
ATOM 1700 C C . GLU A 1 211 ? 53.825 58.384 -68.724 1.00 38.91 211 GLU A C 1
ATOM 1702 O O . GLU A 1 211 ? 53.438 59.493 -68.370 1.00 38.91 211 GLU A O 1
ATOM 1707 N N . GLU A 1 212 ? 54.457 57.513 -67.926 1.00 37.59 212 GLU A N 1
ATOM 1708 C CA . GLU A 1 212 ? 55.317 57.773 -66.758 1.00 37.59 212 GLU A CA 1
ATOM 1709 C C . GLU A 1 212 ? 54.798 58.600 -65.562 1.00 37.59 212 GLU A C 1
ATOM 1711 O O . GLU A 1 212 ? 54.670 59.817 -65.585 1.00 37.59 212 GLU A O 1
ATOM 1716 N N . SER A 1 213 ? 54.746 57.964 -64.384 1.00 34.16 213 SER A N 1
ATOM 1717 C CA . SER A 1 213 ? 55.870 58.029 -63.427 1.00 34.16 213 SER A CA 1
ATOM 1718 C C . SER A 1 213 ? 55.473 57.535 -62.025 1.00 34.16 213 SER A C 1
ATOM 1720 O O . SER A 1 213 ? 54.328 57.596 -61.580 1.00 34.16 213 SER A O 1
ATOM 1722 N N . CYS A 1 214 ? 56.472 56.990 -61.342 1.00 36.66 214 CYS A N 1
ATOM 1723 C CA . CYS A 1 214 ? 56.462 56.291 -60.066 1.00 36.66 214 CYS A CA 1
ATOM 1724 C C . CYS A 1 214 ? 55.957 57.124 -58.871 1.00 36.66 214 CYS A C 1
ATOM 1726 O O . CYS A 1 214 ? 56.388 58.257 -58.699 1.00 36.66 214 CYS A O 1
ATOM 1728 N N . ALA A 1 215 ? 55.219 56.504 -57.934 1.00 36.44 215 ALA A N 1
ATOM 1729 C CA . ALA A 1 215 ? 55.447 56.686 -56.488 1.00 36.44 215 ALA A CA 1
ATOM 1730 C C . ALA A 1 215 ? 54.619 55.724 -55.611 1.00 36.44 215 ALA A C 1
ATOM 1732 O O . ALA A 1 215 ? 53.422 55.517 -55.800 1.00 36.44 215 ALA A O 1
ATOM 1733 N N . GLY A 1 216 ? 55.302 55.158 -54.613 1.00 40.28 216 GLY A N 1
ATOM 1734 C CA . GLY A 1 216 ? 54.868 54.093 -53.711 1.00 40.28 216 GLY A CA 1
ATOM 1735 C C . GLY A 1 216 ? 53.536 54.273 -52.974 1.00 40.28 216 GLY A C 1
ATOM 1736 O O . GLY A 1 216 ? 53.173 55.354 -52.512 1.00 40.28 216 GLY A O 1
ATOM 1737 N N . ARG A 1 217 ? 52.864 53.141 -52.726 1.00 44.88 217 ARG A N 1
ATOM 1738 C CA . ARG A 1 217 ? 51.825 53.028 -51.695 1.00 44.88 217 ARG A CA 1
ATOM 1739 C C . ARG A 1 217 ? 52.239 52.033 -50.616 1.00 44.88 217 ARG A C 1
ATOM 1741 O O . ARG A 1 217 ? 52.529 50.867 -50.863 1.00 44.88 217 ARG A O 1
ATOM 1748 N N . LYS A 1 218 ? 52.301 52.588 -49.407 1.00 43.22 218 LYS A N 1
ATOM 1749 C CA . LYS A 1 218 ? 52.736 52.005 -48.141 1.00 43.22 218 LYS A CA 1
ATOM 1750 C C . LYS A 1 218 ? 51.889 50.789 -47.750 1.00 43.22 218 LYS A C 1
ATOM 1752 O O . LYS A 1 218 ? 50.663 50.858 -47.744 1.00 43.22 218 LYS A O 1
ATOM 1757 N N . ARG A 1 219 ? 52.568 49.722 -47.310 1.00 48.16 219 ARG A N 1
ATOM 1758 C CA . ARG A 1 219 ? 52.013 48.709 -46.400 1.00 48.16 219 ARG A CA 1
ATOM 1759 C C . ARG A 1 219 ? 51.493 49.416 -45.147 1.00 48.16 219 ARG A C 1
ATOM 1761 O O . ARG A 1 219 ? 52.269 50.093 -44.475 1.00 48.16 219 ARG A O 1
ATOM 1768 N N . HIS A 1 220 ? 50.222 49.221 -44.810 1.00 40.84 220 HIS A N 1
ATOM 1769 C CA . HIS A 1 220 ? 49.733 49.489 -43.463 1.00 40.84 220 HIS A CA 1
ATOM 1770 C C . HIS A 1 220 ? 49.245 48.187 -42.834 1.00 40.84 220 HIS A C 1
ATOM 1772 O O . HIS A 1 220 ? 48.258 47.585 -43.245 1.00 40.84 220 HIS A O 1
ATOM 1778 N N . GLU A 1 221 ? 50.024 47.747 -41.856 1.00 41.25 221 GLU A N 1
ATOM 1779 C CA . GLU A 1 221 ? 49.723 46.690 -40.913 1.00 41.25 221 GLU A CA 1
ATOM 1780 C C . GLU A 1 221 ? 48.890 47.316 -39.787 1.00 41.25 221 GLU A C 1
ATOM 1782 O O . GLU A 1 221 ? 49.377 48.187 -39.069 1.00 41.25 221 GLU A O 1
ATOM 1787 N N . SER A 1 222 ? 47.629 46.908 -39.630 1.00 37.34 222 SER A N 1
ATOM 1788 C CA . SER A 1 222 ? 46.806 47.325 -38.489 1.00 37.34 222 SER A CA 1
ATOM 1789 C C . SER A 1 222 ? 46.515 46.126 -37.602 1.00 37.34 222 SER A C 1
ATOM 1791 O O . SER A 1 222 ? 45.603 45.330 -37.827 1.00 37.34 222 SER A O 1
ATOM 1793 N N . ARG A 1 223 ? 47.340 46.009 -36.562 1.00 43.16 223 ARG A N 1
ATOM 1794 C CA . ARG A 1 223 ? 47.105 45.148 -35.409 1.00 43.16 223 ARG A CA 1
ATOM 1795 C C . ARG A 1 223 ? 45.900 45.653 -34.614 1.00 43.16 223 ARG A C 1
ATOM 1797 O O . ARG A 1 223 ? 45.787 46.832 -34.308 1.00 43.16 223 ARG A O 1
ATOM 1804 N N . ARG A 1 224 ? 45.054 44.685 -34.255 1.00 51.28 224 ARG A N 1
ATOM 1805 C CA . ARG A 1 224 ? 44.248 44.555 -33.030 1.00 51.28 224 ARG A CA 1
ATOM 1806 C C . ARG A 1 224 ? 44.001 45.839 -32.229 1.00 51.28 224 ARG A C 1
ATOM 1808 O O . ARG A 1 224 ? 44.849 46.268 -31.455 1.00 51.28 224 ARG A O 1
ATOM 1815 N N . SER A 1 225 ? 42.743 46.261 -32.206 1.00 42.34 225 SER A N 1
ATOM 1816 C CA . SER A 1 225 ? 42.120 46.684 -30.957 1.00 42.34 225 SER A CA 1
ATOM 1817 C C . SER A 1 225 ? 40.617 46.407 -30.997 1.00 42.34 225 SER A C 1
ATOM 1819 O O . SER A 1 225 ? 39.936 46.704 -31.972 1.00 42.34 225 SER A O 1
ATOM 1821 N N . ASN A 1 226 ? 40.108 45.846 -29.904 1.00 35.31 226 ASN A N 1
ATOM 1822 C CA . ASN A 1 226 ? 39.179 46.537 -29.012 1.00 35.31 226 ASN A CA 1
ATOM 1823 C C . ASN A 1 226 ? 37.960 45.710 -28.559 1.00 35.31 226 ASN A C 1
ATOM 1825 O O . ASN A 1 226 ? 37.294 45.023 -29.325 1.00 35.31 226 ASN A O 1
ATOM 1829 N N . CYS A 1 227 ? 37.656 45.925 -27.277 1.00 36.75 227 CYS A N 1
ATOM 1830 C CA . CYS A 1 227 ? 36.352 45.834 -26.627 1.00 36.75 227 CYS A CA 1
ATOM 1831 C C . CYS A 1 227 ? 35.738 44.452 -26.351 1.00 36.75 227 CYS A C 1
ATOM 1833 O O . CYS A 1 227 ? 34.900 43.934 -27.085 1.00 36.75 227 CYS A O 1
ATOM 1835 N N . LYS A 1 228 ? 35.984 43.995 -25.113 1.00 51.41 228 LYS A N 1
ATOM 1836 C CA . LYS A 1 228 ? 34.966 43.356 -24.265 1.00 51.41 228 LYS A CA 1
ATOM 1837 C C . LYS A 1 228 ? 33.657 44.156 -24.350 1.00 51.41 228 LYS A C 1
ATOM 1839 O O . LYS A 1 228 ? 33.577 45.265 -23.824 1.00 51.41 228 LYS A O 1
ATOM 1844 N N . ARG A 1 229 ? 32.611 43.586 -24.950 1.00 46.56 229 ARG A N 1
ATOM 1845 C CA . ARG A 1 229 ? 31.230 44.044 -24.763 1.00 46.56 229 ARG A CA 1
ATOM 1846 C C . ARG A 1 229 ? 30.365 42.890 -24.271 1.00 46.56 229 ARG A C 1
ATOM 1848 O O . ARG A 1 229 ? 30.238 41.855 -24.913 1.00 46.56 229 ARG A O 1
ATOM 1855 N N . ARG A 1 230 ? 29.821 43.124 -23.075 1.00 50.25 230 ARG A N 1
ATOM 1856 C CA . ARG A 1 230 ? 28.791 42.368 -22.360 1.00 50.25 230 ARG A CA 1
ATOM 1857 C C . ARG A 1 230 ? 27.722 41.822 -23.312 1.00 50.25 230 ARG A C 1
ATOM 1859 O O . ARG A 1 230 ? 27.113 42.589 -24.056 1.00 50.25 230 ARG A O 1
ATOM 1866 N N . ARG A 1 231 ? 27.439 40.522 -23.218 1.00 43.22 231 ARG A N 1
ATOM 1867 C CA . ARG A 1 231 ? 26.253 39.913 -23.824 1.00 43.22 231 ARG A CA 1
ATOM 1868 C C . ARG A 1 231 ? 25.044 40.297 -22.960 1.00 43.22 231 ARG A C 1
ATOM 1870 O O . ARG A 1 231 ? 24.949 39.877 -21.813 1.00 43.22 231 ARG A O 1
ATOM 1877 N N . LYS A 1 232 ? 24.181 41.166 -23.492 1.00 44.59 232 LYS A N 1
ATOM 1878 C CA . LYS A 1 232 ? 22.811 41.388 -23.009 1.00 44.59 232 LYS A CA 1
ATOM 1879 C C . LYS A 1 232 ? 21.996 40.138 -23.350 1.00 44.59 232 LYS A C 1
ATOM 1881 O O . LYS A 1 232 ? 21.973 39.744 -24.514 1.00 44.59 232 LYS A O 1
ATOM 1886 N N . GLU A 1 233 ? 21.342 39.541 -22.361 1.00 49.81 233 GLU A N 1
ATOM 1887 C CA . GLU A 1 233 ? 20.251 38.590 -22.582 1.00 49.81 233 GLU A CA 1
ATOM 1888 C C . GLU A 1 233 ? 19.054 39.318 -23.213 1.00 49.81 233 GLU A C 1
ATOM 1890 O O . GLU A 1 233 ? 18.635 40.359 -22.695 1.00 49.81 233 GLU A O 1
ATOM 1895 N N . PRO A 1 234 ? 18.468 38.801 -24.303 1.00 47.78 234 PRO A N 1
ATOM 1896 C CA . PRO A 1 234 ? 17.125 39.178 -24.692 1.00 47.78 234 PRO A CA 1
ATOM 1897 C C . PRO A 1 234 ? 16.118 38.346 -23.891 1.00 47.78 234 PRO A C 1
ATOM 1899 O O . PRO A 1 234 ? 15.987 37.136 -24.057 1.00 47.78 234 PRO A O 1
ATOM 1902 N N . ARG A 1 235 ? 15.383 39.036 -23.022 1.00 45.88 235 ARG A N 1
ATOM 1903 C CA . ARG A 1 235 ? 14.141 38.558 -22.421 1.00 45.88 235 ARG A CA 1
ATOM 1904 C C . ARG A 1 235 ? 13.035 38.724 -23.469 1.00 45.88 235 ARG A C 1
ATOM 1906 O O . ARG A 1 235 ? 12.728 39.854 -23.844 1.00 45.88 235 ARG A O 1
ATOM 1913 N N . SER A 1 236 ? 12.439 37.635 -23.950 1.00 42.22 236 SER A N 1
ATOM 1914 C CA . SER A 1 236 ? 11.135 37.657 -24.639 1.00 42.22 236 SER A CA 1
ATOM 1915 C C . SER A 1 236 ? 10.449 36.297 -24.471 1.00 42.22 236 SER A C 1
ATOM 1917 O O . SER A 1 236 ? 10.935 35.301 -24.985 1.00 42.22 236 SER A O 1
ATOM 1919 N N . VAL A 1 237 ? 9.540 36.206 -23.499 1.00 45.31 237 VAL A N 1
ATOM 1920 C CA . VAL A 1 237 ? 8.078 36.026 -23.657 1.00 45.31 237 VAL A CA 1
ATOM 1921 C C . VAL A 1 237 ? 7.662 34.591 -24.037 1.00 45.31 237 VAL A C 1
ATOM 1923 O O . VAL A 1 237 ? 7.906 34.168 -25.164 1.00 45.31 237 VAL A O 1
ATOM 1926 N N . PRO A 1 238 ? 6.975 33.861 -23.135 1.00 41.56 238 PRO A N 1
ATOM 1927 C CA . PRO A 1 238 ? 6.277 32.629 -23.478 1.00 41.56 238 PRO A CA 1
ATOM 1928 C C . PRO A 1 238 ? 4.952 32.957 -24.184 1.00 41.56 238 PRO A C 1
ATOM 1930 O O . PRO A 1 238 ? 4.131 33.710 -23.661 1.00 41.56 238 PRO A O 1
ATOM 1933 N N . LEU A 1 239 ? 4.728 32.375 -25.361 1.00 41.69 239 LEU A N 1
ATOM 1934 C CA . LEU A 1 239 ? 3.416 32.324 -26.004 1.00 41.69 239 LEU A CA 1
ATOM 1935 C C . LEU A 1 239 ? 2.840 30.917 -25.829 1.00 41.69 239 LEU A C 1
ATOM 1937 O O . LEU A 1 239 ? 3.229 29.996 -26.535 1.00 41.69 239 LEU A O 1
ATOM 1941 N N . SER A 1 240 ? 1.923 30.761 -24.877 1.00 36.69 240 SER A N 1
ATOM 1942 C CA . SER A 1 240 ? 0.574 30.248 -25.151 1.00 36.69 240 SER A CA 1
ATOM 1943 C C . SER A 1 240 ? -0.288 30.472 -23.904 1.00 36.69 240 SER A C 1
ATOM 1945 O O . SER A 1 240 ? -0.105 29.846 -22.865 1.00 36.69 240 SER A O 1
ATOM 1947 N N . ASN A 1 241 ? -1.193 31.444 -24.007 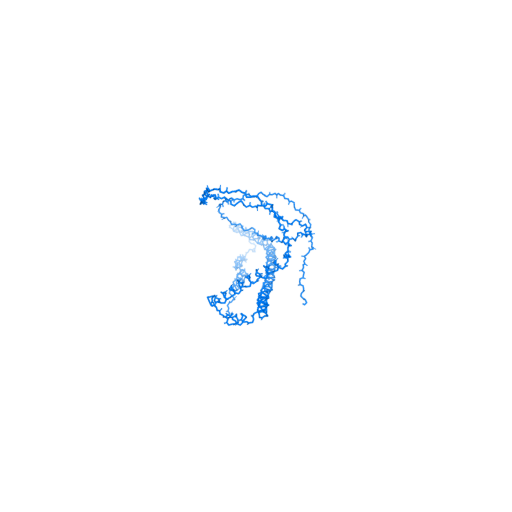1.00 43.88 241 ASN A N 1
ATOM 1948 C CA . ASN A 1 241 ? -2.411 31.490 -23.214 1.00 43.88 241 ASN A CA 1
ATOM 1949 C C . ASN A 1 241 ? -3.463 30.770 -24.054 1.00 43.88 241 ASN A C 1
ATOM 1951 O O . ASN A 1 241 ? -3.931 31.334 -25.041 1.00 43.88 241 ASN A O 1
ATOM 1955 N N . GLU A 1 242 ? -3.839 29.558 -23.666 1.00 36.41 242 GLU A N 1
ATOM 1956 C CA . GLU A 1 242 ? -5.087 28.952 -24.117 1.00 36.41 242 GLU A CA 1
ATOM 1957 C C . GLU A 1 242 ? -5.894 28.550 -22.871 1.00 36.41 242 GLU A C 1
ATOM 1959 O O . GLU A 1 242 ? -5.372 27.843 -22.003 1.00 36.41 242 GLU A O 1
ATOM 1964 N N . PRO A 1 243 ? -7.135 29.044 -22.702 1.00 43.50 243 PRO A N 1
ATOM 1965 C CA . PRO A 1 243 ? -7.943 28.732 -21.536 1.00 43.50 243 PRO A CA 1
ATOM 1966 C C . PRO A 1 243 ? -8.565 27.344 -21.713 1.00 43.50 243 PRO A C 1
ATOM 1968 O O . PRO A 1 243 ? -9.668 27.204 -22.240 1.00 43.50 243 PRO A O 1
ATOM 1971 N N . SER A 1 244 ? -7.872 26.307 -21.242 1.00 35.38 244 SER A N 1
ATOM 1972 C CA . SER A 1 244 ? -8.493 24.996 -21.066 1.00 35.38 244 SER A CA 1
ATOM 1973 C C . SER A 1 244 ? -9.540 25.094 -19.958 1.00 35.38 244 SER A C 1
ATOM 1975 O O . SER A 1 244 ? -9.233 25.207 -18.770 1.00 35.38 244 SER A O 1
ATOM 1977 N N . ARG A 1 245 ? -10.809 25.090 -20.369 1.00 47.84 245 ARG A N 1
ATOM 1978 C CA . ARG A 1 245 ? -11.953 24.849 -19.495 1.00 47.84 245 ARG A CA 1
ATOM 1979 C C . ARG A 1 245 ? -11.889 23.402 -19.014 1.00 47.84 245 ARG A C 1
ATOM 1981 O O . ARG A 1 245 ? -12.511 22.529 -19.604 1.00 47.84 245 ARG A O 1
ATOM 1988 N N . HIS A 1 246 ? -11.188 23.161 -17.915 1.00 39.62 246 HIS A N 1
ATOM 1989 C CA . HIS A 1 246 ? -11.406 21.967 -17.115 1.00 39.62 246 HIS A CA 1
ATOM 1990 C C . HIS A 1 246 ? -11.575 22.347 -15.647 1.00 39.62 246 HIS A C 1
ATOM 1992 O O . HIS A 1 246 ? -10.732 22.994 -15.033 1.00 39.62 246 HIS A O 1
ATOM 1998 N N . SER A 1 247 ? -12.745 21.967 -15.136 1.00 39.47 247 SER A N 1
ATOM 1999 C CA . SER A 1 247 ? -13.183 22.054 -13.746 1.00 39.47 247 SER A CA 1
ATOM 2000 C C . SER A 1 247 ? -12.074 21.640 -12.769 1.00 39.47 247 SER A C 1
ATOM 2002 O O . SER A 1 247 ? -11.409 20.633 -13.025 1.00 39.47 247 SER A O 1
ATOM 2004 N N . PRO A 1 248 ? -11.889 22.332 -11.630 1.00 40.16 248 PRO A N 1
ATOM 2005 C CA . PRO A 1 248 ? -10.977 21.852 -10.605 1.00 40.16 248 PRO A CA 1
ATOM 2006 C C . PRO A 1 248 ? -11.495 20.516 -10.055 1.00 40.16 248 PRO A C 1
ATOM 2008 O O . PRO A 1 248 ? -12.644 20.406 -9.625 1.00 40.16 248 PRO A O 1
ATOM 2011 N N . LEU A 1 249 ? -10.639 19.493 -10.102 1.00 41.91 249 LEU A N 1
ATOM 2012 C CA . LEU A 1 249 ? -10.806 18.257 -9.341 1.00 41.91 249 LEU A CA 1
ATOM 2013 C C . LEU A 1 249 ? -10.899 18.609 -7.846 1.00 41.91 249 LEU A C 1
ATOM 2015 O O . LEU A 1 249 ? -10.154 19.482 -7.388 1.00 41.91 249 LEU A O 1
ATOM 2019 N N . PRO A 1 250 ? -11.772 17.949 -7.067 1.00 46.16 250 PRO A N 1
ATOM 2020 C CA . PRO A 1 250 ? -11.864 18.209 -5.641 1.00 46.16 250 PRO A CA 1
ATOM 2021 C C . PRO A 1 250 ? -10.544 17.823 -4.970 1.00 46.16 250 PRO A C 1
ATOM 2023 O O . PRO A 1 250 ? -10.105 16.673 -5.024 1.00 46.16 250 PRO A O 1
ATOM 2026 N N . GLN A 1 251 ? -9.904 18.804 -4.335 1.00 38.41 251 GLN A N 1
ATOM 2027 C CA . GLN A 1 251 ? -8.835 18.563 -3.377 1.00 38.41 251 GLN A CA 1
ATOM 2028 C C . GLN A 1 251 ? -9.413 17.697 -2.255 1.00 38.41 251 GLN A C 1
ATOM 2030 O O . GLN A 1 251 ? -10.266 18.138 -1.488 1.00 38.41 251 GLN A O 1
ATOM 2035 N N . VAL A 1 252 ? -8.979 16.440 -2.177 1.00 37.31 252 VAL A N 1
ATOM 2036 C CA . VAL A 1 252 ? -9.294 15.567 -1.046 1.00 37.31 252 VAL A CA 1
ATOM 2037 C C . VAL A 1 252 ? -8.423 16.016 0.124 1.00 37.31 252 VAL A C 1
ATOM 2039 O O . VAL A 1 252 ? -7.298 15.555 0.307 1.00 37.31 252 VAL A O 1
ATOM 2042 N N . THR A 1 253 ? -8.936 16.965 0.901 1.00 40.50 253 THR A N 1
ATOM 2043 C CA . THR A 1 253 ? -8.361 17.354 2.188 1.00 40.50 253 THR A CA 1
ATOM 2044 C C . THR A 1 253 ? -8.630 16.230 3.186 1.00 40.50 253 THR A C 1
ATOM 2046 O O . THR A 1 253 ? -9.765 16.011 3.606 1.00 40.50 253 THR A O 1
ATOM 2049 N N . LEU A 1 254 ? -7.588 15.485 3.561 1.00 36.97 254 LEU A N 1
ATOM 2050 C CA . LEU A 1 254 ? -7.651 14.535 4.670 1.00 36.97 254 LEU A CA 1
ATOM 2051 C C . LEU A 1 254 ? -7.810 15.311 5.983 1.00 36.97 254 LEU A C 1
ATOM 2053 O O . LEU A 1 254 ? -6.843 15.854 6.514 1.00 36.97 254 LEU A O 1
ATOM 2057 N N . TYR A 1 255 ? -9.025 15.338 6.527 1.00 31.98 255 TYR A N 1
ATOM 2058 C CA . TYR A 1 255 ? -9.254 15.764 7.903 1.00 31.98 255 TYR A CA 1
ATOM 2059 C C . TYR A 1 255 ? -8.790 14.655 8.849 1.00 31.98 255 TYR A C 1
ATOM 2061 O O . TYR A 1 255 ? -9.502 13.686 9.107 1.00 31.98 255 TYR A O 1
ATOM 2069 N N . ILE A 1 256 ? -7.573 14.791 9.374 1.00 42.25 256 ILE A N 1
ATOM 2070 C CA . ILE A 1 256 ? -7.151 14.042 10.557 1.00 42.25 256 ILE A CA 1
ATOM 2071 C C . ILE A 1 256 ? -7.810 14.733 11.752 1.00 42.25 256 ILE A C 1
ATOM 2073 O O . ILE A 1 256 ? -7.303 15.723 12.273 1.00 42.25 256 ILE A O 1
ATOM 2077 N N . GLN A 1 257 ? -8.971 14.229 12.166 1.00 34.31 257 GLN A N 1
ATOM 2078 C CA . GLN A 1 257 ? -9.600 14.611 13.425 1.00 34.31 257 GLN A CA 1
ATOM 2079 C C . GLN A 1 257 ? -8.786 13.995 14.570 1.00 34.31 257 GLN A C 1
ATOM 2081 O O . GLN A 1 257 ? -9.043 12.881 15.020 1.00 34.31 257 GLN A O 1
ATOM 2086 N N . GLY A 1 258 ? -7.740 14.703 14.994 1.00 32.38 258 GLY A N 1
ATOM 2087 C CA . GLY A 1 258 ? -7.057 14.421 16.247 1.00 32.38 258 GLY A CA 1
ATOM 2088 C C . GLY A 1 258 ? -7.979 14.799 17.399 1.00 32.38 258 GLY A C 1
ATOM 2089 O O . GLY A 1 258 ? -8.223 15.977 17.634 1.00 32.38 258 GLY A O 1
ATOM 2090 N N . SER A 1 259 ? -8.512 13.801 18.100 1.00 37.78 259 SER A N 1
ATOM 2091 C CA . SER A 1 259 ? -9.110 13.992 19.417 1.00 37.78 259 SER A CA 1
ATOM 2092 C C . SER A 1 259 ? -8.032 14.513 20.366 1.00 37.78 259 SER A C 1
ATOM 2094 O O . SER A 1 259 ? -6.993 13.872 20.540 1.00 37.78 259 SER A O 1
ATOM 2096 N N . GLU A 1 260 ? -8.277 15.683 20.940 1.00 34.41 260 GLU A N 1
ATOM 2097 C CA . GLU A 1 260 ? -7.388 16.389 21.852 1.00 34.41 260 GLU A CA 1
ATOM 2098 C C . GLU A 1 260 ? -6.992 15.500 23.043 1.00 34.41 260 GLU A C 1
ATOM 2100 O O . GLU A 1 260 ? -7.787 15.226 23.939 1.00 34.41 260 GLU A O 1
ATOM 2105 N N . CYS A 1 261 ? -5.735 15.050 23.063 1.00 34.28 261 CYS A N 1
ATOM 2106 C CA . CYS A 1 261 ? -5.086 14.579 24.278 1.00 34.28 261 CYS A CA 1
ATOM 2107 C C . CYS A 1 261 ? -4.291 15.737 24.875 1.00 34.28 261 CYS A C 1
ATOM 2109 O O . CYS A 1 261 ? -3.256 16.154 24.356 1.00 34.28 261 CYS A O 1
ATOM 2111 N N . THR A 1 262 ? -4.783 16.223 26.005 1.00 38.34 262 THR A N 1
ATOM 2112 C CA . THR A 1 262 ? -4.122 17.141 26.924 1.00 38.34 262 THR A CA 1
ATOM 2113 C C . THR A 1 262 ? -2.731 16.617 27.289 1.00 38.34 262 THR A C 1
ATOM 2115 O O . THR A 1 262 ? -2.599 15.662 28.051 1.00 38.34 262 THR A O 1
ATOM 2118 N N . SER A 1 263 ? -1.670 17.251 26.793 1.00 33.59 263 SER A N 1
ATOM 2119 C CA . SER A 1 263 ? -0.333 17.096 27.368 1.00 33.59 263 SER A CA 1
ATOM 2120 C C . SER A 1 263 ? 0.421 18.416 27.303 1.00 33.59 263 SER A C 1
ATOM 2122 O O . SER A 1 263 ? 0.660 18.989 26.243 1.00 33.59 263 SER A O 1
ATOM 2124 N N . ARG A 1 264 ? 0.745 18.919 28.494 1.00 42.19 264 ARG A N 1
ATOM 2125 C CA . ARG A 1 264 ? 1.500 20.144 28.740 1.00 42.19 264 ARG A CA 1
ATOM 2126 C C . ARG A 1 264 ? 2.964 19.913 28.373 1.00 42.19 264 ARG A C 1
ATOM 2128 O O . ARG A 1 264 ? 3.642 19.222 29.120 1.00 42.19 264 ARG A O 1
ATOM 2135 N N . TYR A 1 265 ? 3.477 20.582 27.343 1.00 35.12 265 TYR A N 1
ATOM 2136 C CA . TYR A 1 265 ? 4.897 20.942 27.269 1.00 35.12 265 TYR A CA 1
ATOM 2137 C C . TYR A 1 265 ? 5.077 22.343 26.661 1.00 35.12 265 TYR A C 1
ATOM 2139 O O . TYR A 1 265 ? 4.329 22.779 25.793 1.00 35.12 265 TYR A O 1
ATOM 2147 N N . ARG A 1 266 ? 6.032 23.073 27.244 1.00 32.81 266 ARG A N 1
ATOM 2148 C CA . ARG A 1 266 ? 6.325 24.508 27.110 1.00 32.81 266 ARG A CA 1
ATOM 2149 C C . ARG A 1 266 ? 6.888 24.931 25.738 1.00 32.81 266 ARG A C 1
ATOM 2151 O O . ARG A 1 266 ? 7.760 24.257 25.216 1.00 32.81 266 ARG A O 1
ATOM 2158 N N . VAL A 1 267 ? 6.489 26.151 25.344 1.00 32.81 267 VAL A N 1
ATOM 2159 C CA . VAL A 1 267 ? 7.261 27.296 24.786 1.00 32.81 267 VAL A CA 1
ATOM 2160 C C . VAL A 1 267 ? 8.148 27.079 23.547 1.00 32.81 267 VAL A C 1
ATOM 2162 O O . VAL A 1 267 ? 9.185 26.433 23.628 1.00 32.81 267 VAL A O 1
ATOM 2165 N N . GLY A 1 268 ? 7.843 27.830 22.475 1.00 31.92 268 GLY A N 1
ATOM 2166 C CA . GLY A 1 268 ? 8.854 28.312 21.521 1.00 31.92 268 GLY A CA 1
ATOM 2167 C C . GLY A 1 268 ? 8.382 28.567 20.081 1.00 31.92 268 GLY A C 1
ATOM 2168 O O . GLY A 1 268 ? 8.347 27.645 19.284 1.00 31.92 268 GLY A O 1
ATOM 2169 N N . SER A 1 269 ? 8.166 29.846 19.753 1.00 34.41 269 SER A N 1
ATOM 2170 C CA . SER A 1 269 ? 8.325 30.488 18.429 1.00 34.41 269 SER A CA 1
ATOM 2171 C C . SER A 1 269 ? 7.305 30.307 17.285 1.00 34.41 269 SER A C 1
ATOM 2173 O O . SER A 1 269 ? 7.292 29.326 16.557 1.00 34.41 269 SER A O 1
ATOM 2175 N N . ALA A 1 270 ? 6.607 31.431 17.062 1.00 36.25 270 ALA A N 1
ATOM 2176 C CA . ALA A 1 270 ? 6.453 32.182 15.807 1.00 36.25 270 ALA A CA 1
ATOM 2177 C C . ALA A 1 270 ? 5.728 31.537 14.610 1.00 36.25 270 ALA A C 1
ATOM 2179 O O . ALA A 1 270 ? 6.293 30.770 13.839 1.00 36.25 270 ALA A O 1
ATOM 2180 N N . GLY A 1 271 ? 4.504 32.018 14.373 1.00 33.72 271 GLY A N 1
ATOM 2181 C CA . GLY A 1 271 ? 3.788 31.832 13.112 1.00 33.72 271 GLY A CA 1
ATOM 2182 C C . GLY A 1 271 ? 2.302 32.141 13.239 1.00 33.72 271 GLY A C 1
ATOM 2183 O O . GLY A 1 271 ? 1.474 31.257 13.066 1.00 33.72 271 GLY A O 1
ATOM 2184 N N . ALA A 1 272 ? 1.957 33.378 13.604 1.00 37.97 272 ALA A N 1
ATOM 2185 C CA . ALA A 1 272 ? 0.571 33.830 13.617 1.00 37.97 272 ALA A CA 1
ATOM 2186 C C . ALA A 1 272 ? 0.033 33.883 12.178 1.00 37.97 272 ALA A C 1
ATOM 2188 O O . ALA A 1 272 ? 0.480 34.705 11.380 1.00 37.97 272 ALA A O 1
ATOM 2189 N N . VAL A 1 273 ? -0.936 33.026 11.859 1.00 37.84 273 VAL A N 1
ATOM 2190 C CA . VAL A 1 273 ? -1.785 33.168 10.672 1.00 37.84 273 VAL A CA 1
ATOM 2191 C C . VAL A 1 273 ? -3.223 33.273 11.161 1.00 37.84 273 VAL A C 1
ATOM 2193 O O . VAL A 1 273 ? -3.708 32.426 11.907 1.00 37.84 273 VAL A O 1
ATOM 2196 N N . ALA A 1 274 ? -3.851 34.387 10.795 1.00 34.03 274 ALA A N 1
ATOM 2197 C CA . ALA A 1 274 ? -5.195 34.776 11.180 1.00 34.03 274 ALA A CA 1
ATOM 2198 C C . ALA A 1 274 ? -6.228 33.703 10.805 1.00 34.03 274 ALA A C 1
ATOM 2200 O O . ALA A 1 274 ? -6.278 33.259 9.659 1.00 34.03 274 ALA A O 1
ATOM 2201 N N . ILE A 1 275 ? -7.074 33.329 11.766 1.00 34.78 275 ILE A N 1
ATOM 2202 C CA . ILE A 1 275 ? -8.252 32.499 11.520 1.00 34.78 275 ILE A CA 1
ATOM 2203 C C . ILE A 1 275 ? -9.423 33.453 11.284 1.00 34.78 275 ILE A C 1
ATOM 2205 O O . ILE A 1 275 ? -9.893 34.124 12.201 1.00 34.78 275 ILE A O 1
ATOM 2209 N N . THR A 1 276 ? -9.863 33.544 10.035 1.00 34.38 276 THR A N 1
ATOM 2210 C CA . THR A 1 276 ? -11.144 34.140 9.647 1.00 34.38 276 THR A CA 1
ATOM 2211 C C . THR A 1 276 ? -12.271 33.186 10.069 1.00 34.38 276 THR A C 1
ATOM 2213 O O . THR A 1 276 ? -12.160 31.990 9.797 1.00 34.38 276 THR A O 1
ATOM 2216 N N . PRO A 1 277 ? -13.350 33.650 10.724 1.00 45.72 277 PRO A N 1
ATOM 2217 C CA . PRO A 1 277 ? -14.472 32.791 11.077 1.00 45.72 277 PRO A CA 1
ATOM 2218 C C . PRO A 1 277 ? -15.465 32.772 9.912 1.00 45.72 277 PRO A C 1
ATOM 2220 O O . PRO A 1 277 ? -15.932 33.833 9.503 1.00 45.72 277 PRO A O 1
ATOM 2223 N N . LEU A 1 278 ? -15.799 31.600 9.367 1.00 33.69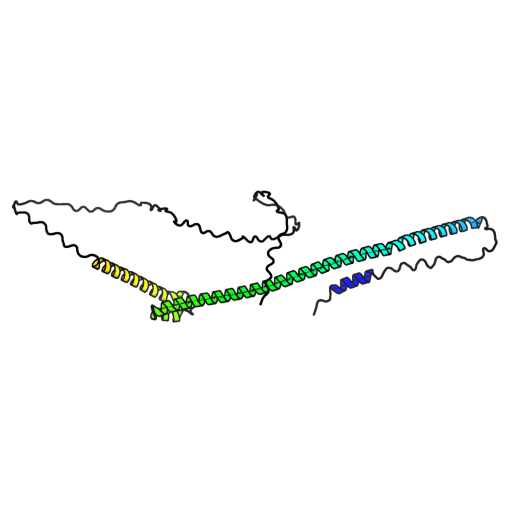 278 LEU A N 1
ATOM 2224 C CA . LEU A 1 278 ? -16.919 31.489 8.430 1.00 33.69 278 LEU A CA 1
ATOM 2225 C C . LEU A 1 278 ? -17.629 30.132 8.520 1.00 33.69 278 LEU A C 1
ATOM 2227 O O . LEU A 1 278 ? -17.081 29.090 8.172 1.00 33.69 278 LEU A O 1
ATOM 2231 N N . ASP A 1 279 ? -18.855 30.238 9.031 1.00 32.44 279 ASP A N 1
ATOM 2232 C CA . ASP A 1 279 ? -20.099 29.559 8.672 1.00 32.44 279 ASP A CA 1
ATOM 2233 C C . ASP A 1 279 ? -20.118 28.040 8.453 1.00 32.44 279 ASP A C 1
ATOM 2235 O O . ASP A 1 279 ? -19.716 27.490 7.431 1.00 32.44 279 ASP A O 1
ATOM 2239 N N . LEU A 1 280 ? -20.768 27.379 9.413 1.00 42.56 280 LEU A N 1
ATOM 2240 C CA . LEU A 1 280 ? -21.364 26.054 9.277 1.00 42.56 280 LEU A CA 1
ATOM 2241 C C . LEU A 1 280 ? -22.544 26.094 8.290 1.00 42.56 280 LEU A C 1
ATOM 2243 O O . LEU A 1 280 ? -23.509 26.820 8.547 1.00 42.56 280 LEU A O 1
ATOM 2247 N N . PRO A 1 281 ? -22.601 25.215 7.273 1.00 38.59 281 PRO A N 1
ATOM 2248 C CA . PRO A 1 281 ? -23.865 24.804 6.706 1.00 38.59 281 PRO A CA 1
ATOM 2249 C C . PRO A 1 281 ? -24.401 23.575 7.445 1.00 38.59 281 PRO A C 1
ATOM 2251 O O . PRO A 1 281 ? -23.805 22.501 7.516 1.00 38.59 281 PRO A O 1
ATOM 2254 N N . SER A 1 282 ? -25.586 23.803 7.992 1.00 41.22 282 SER A N 1
ATOM 2255 C CA . SER A 1 282 ? -26.585 22.844 8.435 1.00 41.22 282 SER A CA 1
ATOM 2256 C C . SER A 1 282 ? -26.936 21.798 7.360 1.00 41.22 282 SER A C 1
ATOM 2258 O O . SER A 1 282 ? -26.966 22.099 6.170 1.00 41.22 282 SER A O 1
ATOM 2260 N N . ARG A 1 283 ? -27.322 20.607 7.846 1.00 37.78 283 ARG A N 1
ATOM 2261 C CA . ARG A 1 283 ? -28.003 19.482 7.170 1.00 37.78 283 ARG A CA 1
ATOM 2262 C C . ARG A 1 283 ? -27.182 18.558 6.258 1.00 37.78 283 ARG A C 1
ATOM 2264 O O . ARG A 1 283 ? -26.919 18.831 5.097 1.00 37.78 283 ARG A O 1
ATOM 2271 N N . ALA A 1 284 ? -26.939 17.369 6.817 1.00 47.84 284 ALA A N 1
ATOM 2272 C CA . ALA A 1 284 ? -27.114 16.047 6.212 1.00 47.84 284 ALA A CA 1
ATOM 2273 C C . ALA A 1 284 ? -27.294 16.002 4.681 1.00 47.84 284 ALA A C 1
ATOM 2275 O O . ALA A 1 284 ? -28.387 16.228 4.165 1.00 47.84 284 ALA A O 1
ATOM 2276 N N . SER A 1 285 ? -26.250 15.557 3.982 1.00 38.41 285 SER A N 1
ATOM 2277 C CA . SER A 1 285 ? -26.371 14.975 2.647 1.00 38.41 285 SER A CA 1
ATOM 2278 C C . SER A 1 285 ? -25.702 13.604 2.655 1.00 38.41 285 SER A C 1
ATOM 2280 O O . SER A 1 285 ? -24.483 13.479 2.584 1.00 38.41 285 SER A O 1
ATOM 2282 N N . VAL A 1 286 ? -26.527 12.564 2.791 1.00 43.31 286 VAL A N 1
ATOM 2283 C CA . VAL A 1 286 ? -26.161 11.159 2.575 1.00 43.31 286 VAL A CA 1
ATOM 2284 C C . VAL A 1 286 ? -26.107 10.935 1.067 1.00 43.31 286 VAL A C 1
ATOM 2286 O O . VAL A 1 286 ? -27.034 10.395 0.470 1.00 43.31 286 VAL A O 1
ATOM 2289 N N . ARG A 1 287 ? -25.053 11.415 0.418 1.00 43.69 287 ARG A N 1
ATOM 2290 C CA . ARG A 1 287 ? -24.713 11.041 -0.954 1.00 43.69 287 ARG A CA 1
ATOM 2291 C C . ARG A 1 287 ? -23.205 10.952 -1.020 1.00 43.69 287 ARG A C 1
ATOM 2293 O O . ARG A 1 287 ? -22.545 11.979 -0.983 1.00 43.69 287 ARG A O 1
ATOM 2300 N N . ASP A 1 288 ? -22.739 9.708 -0.947 1.00 39.44 288 ASP A N 1
ATOM 2301 C CA . ASP A 1 288 ? -21.468 9.175 -1.462 1.00 39.44 288 ASP A CA 1
ATOM 2302 C C . ASP A 1 288 ? -20.923 8.095 -0.517 1.00 39.44 288 ASP A C 1
ATOM 2304 O O . ASP A 1 288 ? -19.840 8.189 0.053 1.00 39.44 288 ASP A O 1
ATOM 2308 N N . ILE A 1 289 ? -21.704 7.023 -0.343 1.00 47.88 289 ILE A N 1
ATOM 2309 C CA . ILE A 1 289 ? -21.181 5.744 0.146 1.00 47.88 289 ILE A CA 1
ATOM 2310 C C . ILE A 1 289 ? -21.003 4.867 -1.091 1.00 47.88 289 ILE A C 1
ATOM 2312 O O . ILE A 1 289 ? -21.951 4.244 -1.567 1.00 47.88 289 ILE A O 1
ATOM 2316 N N . LEU A 1 290 ? -19.791 4.854 -1.646 1.00 46.22 290 LEU A N 1
ATOM 2317 C CA . LEU A 1 290 ? -19.424 3.920 -2.705 1.00 46.22 290 LEU A CA 1
ATOM 2318 C C . LEU A 1 290 ? -19.181 2.538 -2.085 1.00 46.22 290 LEU A C 1
ATOM 2320 O O . LEU A 1 290 ? -18.187 2.307 -1.396 1.00 46.22 290 LEU A O 1
ATOM 2324 N N . PHE A 1 291 ? -20.110 1.615 -2.329 1.00 42.66 291 PHE A N 1
ATOM 2325 C CA . PHE A 1 291 ? -19.934 0.194 -2.054 1.00 42.66 291 PHE A CA 1
ATOM 2326 C C . PHE A 1 291 ? -19.128 -0.436 -3.192 1.00 42.66 291 PHE A C 1
ATOM 2328 O O . PHE A 1 291 ? -19.634 -0.603 -4.299 1.00 42.66 291 PHE A O 1
ATOM 2335 N N . PHE A 1 292 ? -17.886 -0.831 -2.922 1.00 36.41 292 PHE A N 1
ATOM 2336 C CA . PHE A 1 292 ? -17.179 -1.760 -3.799 1.00 36.41 292 PHE A CA 1
ATOM 2337 C C . PHE A 1 292 ? -17.709 -3.168 -3.528 1.00 36.41 292 PHE A C 1
ATOM 2339 O O . PHE A 1 292 ? -17.316 -3.816 -2.558 1.00 36.41 292 PHE A O 1
ATOM 2346 N N . THR A 1 293 ? -18.631 -3.624 -4.373 1.00 40.94 293 THR A N 1
ATOM 2347 C CA . THR A 1 293 ? -18.922 -5.052 -4.522 1.00 40.94 293 THR A CA 1
ATOM 2348 C C . THR A 1 293 ? -18.083 -5.563 -5.687 1.00 40.94 293 THR A C 1
ATOM 2350 O O . THR A 1 293 ? -18.072 -4.964 -6.760 1.00 40.94 293 THR A O 1
ATOM 2353 N N . ALA A 1 294 ? -17.297 -6.606 -5.436 1.00 43.16 294 ALA A N 1
ATOM 2354 C CA . ALA A 1 294 ? -16.531 -7.299 -6.461 1.00 43.16 294 ALA A CA 1
ATOM 2355 C C . ALA A 1 294 ? -17.434 -8.352 -7.121 1.00 43.16 294 ALA A C 1
ATOM 2357 O O . ALA A 1 294 ? -18.078 -9.124 -6.405 1.00 43.16 294 ALA A O 1
ATOM 2358 N N . GLN A 1 295 ? -17.476 -8.349 -8.454 1.00 34.78 295 GLN A N 1
ATOM 2359 C CA . GLN A 1 295 ? -17.815 -9.514 -9.276 1.00 34.78 295 GLN A CA 1
ATOM 2360 C C . GLN A 1 295 ? -16.521 -10.219 -9.675 1.00 34.78 295 GLN A C 1
ATOM 2362 O O . GLN A 1 295 ? -15.516 -9.498 -9.881 1.00 34.78 295 GLN A O 1
#

Sequence (295 aa):
MDGGGRQSRLLGRLLGKLRGEHRYSALDKNISFTSAGYSGQYLTPEQLPEFCNQLHHLVEVIRNIQSYAKITGEYPSELERRLEQEAREVAALAAEARNARDVVTRTRTQRRALHVQRKELTTHLVALRETEIRELENTVRMSDRKLFKSWEALKDSSDPVAFDPLLDEIRNKQAALECLVRLIEGRRSRISRVPLRPPPLPPPLPQEEIEESCAGRKRHESRRSNCKRRRKEPRSVPLSNEPSRHSPLPQVTLYIQGSECTSRYRVGSAGAVAITPLDLPSRASVRDILFFTAQ

Organism: Galleria mellonella (NCBI:txid7137)

Secondary structure (DSSP, 8-state):
----SSHHHHHHHHHHHHS-----TTSTTS--------SSPPPPTTTHHHHHHHHHHHHHHHHHHHHHHHHHHHHHHHHHHHHHHHHHHHHHHHHHHHHHHHHHHHHHHHHHHHHHHHHHHHHHHHHHHHHHHHHHHHHHHHH-HHHHHHHHHHTT---SGGGHHHHHHHHHHHHHHHHHHHHHHHHHHHHHS----PPPPPPPPP-----------------------------------------PPP-----------------------------PPPS------------

Foldseek 3Di:
DDDPPPVVVVVVVVVVVVPDDPPPPPPPPPPPDPPPDPPDDDDDPVCVVVVVVVVVVVVVVVVVVVVVVVVVVCVVVVVVVVVVVVVVVVVVVVVVVVVVVVVVVVVVVVVVVVVVVVVVVVVVVVVVVVVVVVVVLVVCCVVPVVLSVLCVVPVPPPDPVSCVVSVVVVVVVVVVVVVVVVVVVVVVVVVVPDPDDPDDDDDDDDDDDDDDDDDDDDDDDDDDDDDDDDDDDDDDDDDDDDDPPDDDDDDPPDPPPPDDDDDDDDDDDDDDDDDDDDDDDDDDDPPDDDDDDDD

Radius of gyration: 55.83 Å; chains: 1; bounding box: 105×82×172 Å

pLDDT: mean 70.01, std 25.8, range [31.92, 98.62]